Protein AF-A0A836RPR3-F1 (afdb_monomer)

pLDDT: mean 93.06, std 3.71, range [72.88, 97.5]

Radius of gyration: 18.96 Å; Cα contacts (8 Å, |Δi|>4): 224; chains: 1; bounding box: 55×37×60 Å

Secondary structure (DSSP, 8-state):
-HHHHHHHHHT-SSSSPBPSSSTT-B--HHHHHHHHHHHHHHHHTT--HHHHHHHHHHHHHHHHHHHHHHHHHHTT--HHHHHHHHHHHHH---HHHHHHHHHHHHHT----THHHHHHTT-STT-----HHHHHHTT---HHHHHHHHHHHHHHHHHHHHH---HHHHHHHHHHHHHHHHH-TTTHHHHH-

Sequence (192 aa):
MDSAFMNAVLKSTSFPPNDPFFAGKKLDFYYYFGHVISACITLLSFSPPEVGYNIAISALPAYTALMIYNILKHKGRDEKVAIAGITLAIFSGNIFSFIDFFNRIFSGKPIDGSYYWNATRVISNTINEFPYFSFIHADLHAHVAAIPIVVLIVSLLSRVHEEKSKPILIALSLSLFAVFATNSWNYPLTIT

Foldseek 3Di:
DLLQLLVQVLPDPDPQGADPVDPPDGDDLQNRLLSVQLNVQLVVVVHDSVVSLVSSLVVLLVLLLVLQLCLCVVVVHDPVVSVVSSCCQQVDADCQLVVVVVVCVVVVHDPDCVSVCVSLCVDPPGGNDGNNVCSVVSPSHLVSSLSSLLSVLVSLVSVCVVDNDPVSVVSNVVSLVSNCSSPVVCNVVSVD

Solvent-accessible surface area (backbone atoms only — not comparable to full-atom values): 10530 Å² total; per-residue (Å²): 114,54,70,50,53,27,48,30,50,70,70,40,92,57,86,66,26,58,32,86,89,41,89,96,42,59,42,53,62,56,76,41,43,31,35,46,56,34,38,49,46,13,61,75,64,75,42,60,70,86,55,11,53,58,52,26,56,54,44,43,60,50,52,34,37,53,51,48,31,50,50,34,45,74,73,70,46,54,71,67,57,24,50,49,50,32,48,46,68,44,61,42,67,68,66,59,40,63,51,53,52,52,51,23,64,77,66,73,44,81,92,54,70,62,57,65,58,48,43,30,44,79,51,86,99,50,77,52,77,36,55,41,61,36,58,77,68,63,48,76,42,28,70,58,56,25,48,38,42,54,53,48,43,54,48,43,51,58,44,46,74,78,50,84,46,71,69,58,53,52,53,39,55,53,38,53,51,48,30,35,42,12,24,54,83,55,33,66,72,75,75,108

Nearest PDB structures (foldseek):
  3rce-assembly1_A  TM=7.558E-01  e=2.412E+00  Campylobacter lari
  1oxj-assembly1_A  TM=3.192E-01  e=7.506E+00  Drosophila melanogaster

Mean predicted aligned error: 4.26 Å

Structure (mmCIF, N/CA/C/O backbone):
data_AF-A0A836RPR3-F1
#
_entry.id   AF-A0A836RPR3-F1
#
loop_
_atom_site.group_PDB
_atom_site.id
_atom_site.type_symbol
_atom_site.label_atom_id
_atom_site.label_alt_id
_atom_site.label_comp_id
_atom_site.label_asym_id
_atom_site.label_entity_id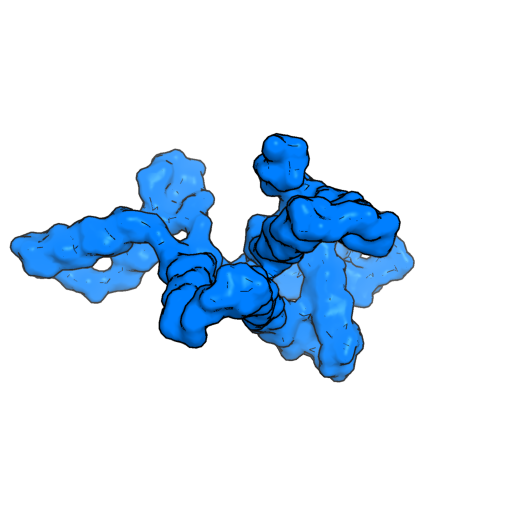
_atom_site.label_seq_id
_atom_site.pdbx_PDB_ins_code
_atom_site.Cartn_x
_atom_site.Cartn_y
_atom_site.Cartn_z
_atom_site.occupancy
_atom_site.B_iso_or_equiv
_atom_site.auth_seq_id
_atom_site.auth_comp_id
_atom_site.auth_asym_id
_atom_site.auth_atom_id
_atom_site.pdbx_PDB_model_num
ATOM 1 N N . MET A 1 1 ? 13.964 -5.970 -8.393 1.00 83.44 1 MET A N 1
ATOM 2 C CA . MET A 1 1 ? 14.903 -5.087 -7.667 1.00 83.44 1 MET A CA 1
ATOM 3 C C . MET A 1 1 ? 14.598 -5.141 -6.176 1.00 83.44 1 MET A C 1
ATOM 5 O O . MET A 1 1 ? 15.484 -5.418 -5.379 1.00 83.44 1 MET A O 1
ATOM 9 N N . ASP A 1 2 ? 13.326 -5.010 -5.824 1.00 90.62 2 ASP A N 1
ATOM 10 C CA . ASP A 1 2 ? 12.792 -4.925 -4.460 1.00 90.62 2 ASP A CA 1
ATOM 11 C C . ASP A 1 2 ? 13.028 -6.168 -3.607 1.00 90.62 2 ASP A C 1
ATOM 13 O O . ASP A 1 2 ? 13.287 -6.066 -2.409 1.00 90.62 2 ASP A O 1
ATOM 17 N N . SER A 1 3 ? 13.035 -7.356 -4.219 1.00 92.38 3 SER A N 1
ATOM 18 C CA . SER A 1 3 ? 13.421 -8.580 -3.513 1.00 92.38 3 SER A CA 1
ATOM 19 C C . SER A 1 3 ? 14.862 -8.518 -2.992 1.00 92.38 3 SER A C 1
ATOM 21 O O . SER A 1 3 ? 15.154 -9.094 -1.945 1.00 92.38 3 SER A O 1
ATOM 23 N N . ALA A 1 4 ? 15.768 -7.795 -3.663 1.00 93.75 4 ALA A N 1
ATOM 24 C CA . ALA A 1 4 ? 17.133 -7.590 -3.184 1.00 93.75 4 ALA A CA 1
ATOM 25 C C . ALA A 1 4 ? 17.165 -6.635 -1.982 1.00 93.75 4 ALA A C 1
ATOM 27 O O . ALA A 1 4 ? 17.853 -6.931 -1.005 1.00 93.75 4 ALA A O 1
ATOM 28 N N . PHE A 1 5 ? 16.383 -5.548 -2.003 1.00 94.56 5 PHE A N 1
ATOM 29 C CA . PHE A 1 5 ? 16.247 -4.650 -0.850 1.00 94.56 5 PHE A CA 1
ATOM 30 C C . PHE A 1 5 ? 15.627 -5.365 0.357 1.00 94.56 5 PHE A C 1
ATOM 32 O O . PHE A 1 5 ? 16.157 -5.278 1.465 1.00 94.56 5 PHE A O 1
ATOM 39 N N . MET A 1 6 ? 14.572 -6.157 0.152 1.00 94.88 6 MET A N 1
ATOM 40 C CA . MET A 1 6 ? 13.971 -6.964 1.217 1.00 94.88 6 MET A CA 1
ATOM 41 C C . MET A 1 6 ? 14.951 -8.003 1.782 1.00 94.88 6 MET A C 1
ATOM 43 O O . MET A 1 6 ? 15.037 -8.175 2.997 1.00 94.88 6 MET A O 1
ATOM 47 N N . ASN A 1 7 ? 15.746 -8.658 0.931 1.00 95.12 7 ASN A N 1
ATOM 48 C CA . ASN A 1 7 ? 16.806 -9.558 1.389 1.00 95.12 7 ASN A CA 1
ATOM 49 C C . ASN A 1 7 ? 17.908 -8.825 2.167 1.00 95.12 7 ASN A C 1
ATOM 51 O O . ASN A 1 7 ? 18.418 -9.366 3.148 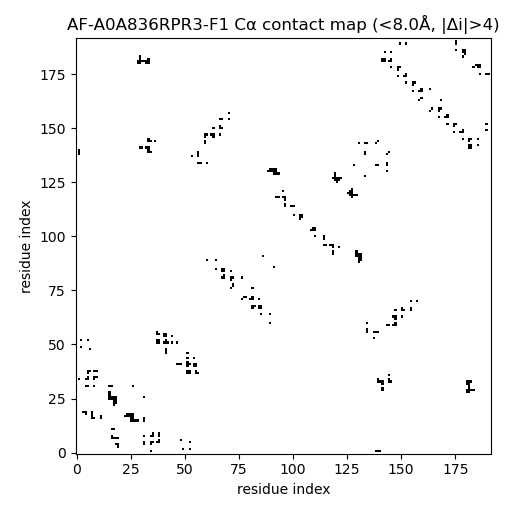1.00 95.12 7 ASN A O 1
ATOM 55 N N . ALA A 1 8 ? 18.276 -7.609 1.755 1.00 95.62 8 ALA A N 1
ATOM 56 C CA . ALA A 1 8 ? 19.234 -6.785 2.485 1.00 95.62 8 ALA A CA 1
ATOM 57 C C . ALA A 1 8 ? 18.716 -6.442 3.890 1.00 95.62 8 ALA A C 1
ATOM 59 O O . ALA A 1 8 ? 19.483 -6.500 4.848 1.00 95.62 8 ALA A O 1
ATOM 60 N N . VAL A 1 9 ? 17.413 -6.169 4.024 1.00 96.31 9 VAL A N 1
ATOM 61 C CA . VAL A 1 9 ? 16.744 -5.971 5.318 1.00 96.31 9 VAL A CA 1
ATOM 62 C C . VAL A 1 9 ? 16.765 -7.249 6.161 1.00 96.31 9 VAL A C 1
ATOM 64 O O . VAL A 1 9 ? 17.219 -7.204 7.301 1.00 96.31 9 VAL A O 1
ATOM 67 N N . LEU A 1 10 ? 16.339 -8.391 5.608 1.00 96.25 10 LEU A N 1
ATOM 68 C CA . LEU A 1 10 ? 16.280 -9.676 6.324 1.00 96.25 10 LEU A CA 1
ATOM 69 C C . LEU A 1 10 ? 17.647 -10.154 6.837 1.00 96.25 10 LEU A C 1
ATOM 71 O O . LEU A 1 10 ? 17.721 -10.821 7.865 1.00 96.25 10 LEU A O 1
ATOM 75 N N . LYS A 1 11 ? 18.727 -9.828 6.120 1.00 94.88 11 LYS A N 1
ATOM 76 C CA . LYS A 1 11 ? 20.101 -10.210 6.481 1.00 94.88 11 LYS A CA 1
ATOM 77 C C . LYS A 1 11 ? 20.802 -9.185 7.373 1.00 94.88 11 LYS A C 1
ATOM 79 O O . LYS A 1 11 ? 21.922 -9.445 7.814 1.00 94.88 11 LYS A O 1
ATOM 84 N N . SER A 1 12 ? 20.202 -8.018 7.606 1.00 94.62 12 SER A N 1
ATOM 85 C CA . SER A 1 12 ? 20.858 -6.952 8.357 1.00 94.62 12 SER A CA 1
ATOM 86 C C . SER A 1 12 ? 20.817 -7.216 9.859 1.00 94.62 12 SER A C 1
ATOM 88 O O . SER A 1 12 ? 19.773 -7.537 10.417 1.00 94.62 12 SER A O 1
ATOM 90 N N . THR A 1 13 ? 21.943 -7.010 10.540 1.00 93.12 13 THR A N 1
ATOM 91 C CA . THR A 1 13 ? 22.033 -7.062 12.011 1.00 93.12 13 THR A CA 1
ATOM 92 C C . THR A 1 13 ? 21.769 -5.707 12.669 1.00 93.12 13 THR A C 1
ATOM 94 O O . THR A 1 13 ? 21.515 -5.633 13.867 1.00 93.12 13 THR A O 1
ATOM 97 N N . SER A 1 14 ? 21.820 -4.624 11.889 1.00 93.12 14 SER A N 1
ATOM 98 C CA . SER A 1 14 ? 21.572 -3.250 12.329 1.00 93.12 14 SER A CA 1
ATOM 99 C C . SER A 1 14 ? 21.016 -2.410 11.181 1.00 93.12 14 SER A C 1
ATOM 101 O O . SER A 1 14 ? 21.332 -2.666 10.019 1.00 93.12 14 SER A O 1
ATOM 103 N N . PHE A 1 15 ? 20.254 -1.365 11.487 1.00 93.19 15 PHE A N 1
ATOM 104 C CA . PHE A 1 15 ? 19.760 -0.415 10.487 1.00 93.19 15 PHE A CA 1
ATOM 105 C C . PHE A 1 15 ? 20.643 0.843 10.424 1.00 93.19 15 PHE A C 1
ATOM 107 O O . PHE A 1 15 ? 21.154 1.262 11.464 1.00 93.19 15 PHE A O 1
ATOM 114 N N . PRO A 1 16 ? 20.826 1.459 9.238 1.00 95.31 16 PRO A N 1
ATOM 115 C CA . PRO A 1 16 ? 20.281 1.057 7.935 1.00 95.31 16 PRO A CA 1
ATOM 116 C C . PRO A 1 16 ? 20.988 -0.172 7.311 1.00 95.31 16 PRO A C 1
ATOM 118 O O . PRO A 1 16 ? 22.182 -0.404 7.564 1.00 95.31 16 PRO A O 1
ATOM 121 N N . PRO A 1 17 ? 20.276 -0.966 6.485 1.00 96.06 17 PRO A N 1
ATOM 122 C CA . PRO A 1 17 ? 20.853 -2.096 5.760 1.00 96.06 17 PRO A CA 1
ATOM 123 C C . PRO A 1 17 ? 21.816 -1.617 4.669 1.00 96.06 17 PRO A C 1
ATOM 125 O O . PRO A 1 17 ? 21.777 -0.466 4.229 1.00 96.06 17 PRO A O 1
ATOM 128 N N . ASN A 1 18 ? 22.700 -2.512 4.233 1.00 95.62 18 ASN A N 1
ATOM 129 C CA . ASN A 1 18 ? 23.581 -2.242 3.097 1.00 95.62 18 ASN A CA 1
ATOM 130 C C . ASN A 1 18 ? 22.769 -2.128 1.805 1.00 95.62 18 ASN A C 1
ATOM 132 O O . ASN A 1 18 ? 21.805 -2.869 1.615 1.00 95.62 18 ASN A O 1
ATOM 136 N N . ASP A 1 19 ? 23.190 -1.233 0.917 1.00 95.06 19 ASP A N 1
ATOM 137 C CA . ASP A 1 19 ? 22.610 -1.134 -0.417 1.00 95.06 19 ASP A CA 1
ATOM 138 C C . ASP A 1 19 ? 23.100 -2.317 -1.281 1.00 95.06 19 ASP A C 1
ATOM 140 O O . ASP A 1 19 ? 24.312 -2.467 -1.475 1.00 95.06 19 ASP A O 1
ATOM 144 N N . PRO A 1 20 ? 22.200 -3.185 -1.790 1.00 94.69 20 PRO A N 1
ATOM 145 C CA . PRO A 1 20 ? 22.584 -4.328 -2.616 1.00 94.69 20 PRO A CA 1
ATOM 146 C C . PRO A 1 20 ? 23.130 -3.932 -3.998 1.00 94.69 20 PRO A C 1
ATOM 148 O O . PRO A 1 20 ? 23.763 -4.760 -4.651 1.00 94.69 20 PRO A O 1
ATOM 151 N N . PHE A 1 21 ? 22.905 -2.693 -4.441 1.00 94.19 21 PHE A N 1
ATOM 152 C CA . PHE A 1 21 ? 23.324 -2.178 -5.744 1.00 94.19 21 PHE A CA 1
ATOM 153 C C . PHE A 1 21 ? 24.440 -1.126 -5.651 1.00 94.19 21 PHE A C 1
ATOM 155 O O . PHE A 1 21 ? 25.014 -0.773 -6.681 1.00 94.19 21 PHE A O 1
ATOM 162 N N . PHE A 1 22 ? 24.804 -0.665 -4.446 1.00 94.50 22 PHE A N 1
ATOM 163 C CA . PHE A 1 22 ? 25.901 0.288 -4.248 1.00 94.50 22 PHE A CA 1
ATOM 164 C C . PHE A 1 22 ? 26.845 -0.130 -3.109 1.00 94.50 22 PHE A C 1
ATOM 166 O O . PHE A 1 22 ? 26.624 0.132 -1.926 1.00 94.50 22 PHE A O 1
ATOM 173 N N . ALA A 1 23 ? 27.961 -0.760 -3.489 1.00 92.81 23 ALA A N 1
ATOM 174 C CA . ALA A 1 23 ? 28.958 -1.279 -2.557 1.00 92.81 23 ALA A CA 1
ATOM 175 C C . ALA A 1 23 ? 29.468 -0.218 -1.561 1.00 92.81 23 ALA A C 1
ATOM 177 O O . ALA A 1 23 ? 29.851 0.893 -1.931 1.00 92.81 23 ALA A O 1
ATOM 178 N N . GLY A 1 24 ? 29.489 -0.585 -0.277 1.00 91.62 24 GLY A N 1
ATOM 179 C CA . GLY A 1 24 ? 29.930 0.285 0.819 1.00 91.62 24 GLY A CA 1
ATOM 180 C C . GLY A 1 24 ? 28.930 1.378 1.216 1.00 91.62 24 GLY A C 1
ATOM 181 O O . GLY A 1 24 ? 29.209 2.135 2.146 1.00 91.62 24 GLY A O 1
ATOM 182 N N . LYS A 1 25 ? 27.774 1.469 0.549 1.00 95.00 25 LYS A N 1
ATOM 183 C CA . LYS A 1 25 ? 26.696 2.399 0.896 1.00 95.00 25 LYS A CA 1
ATOM 184 C C . LYS A 1 25 ? 25.560 1.696 1.636 1.00 95.00 25 LYS A C 1
ATOM 186 O O . LYS A 1 25 ? 25.494 0.469 1.740 1.00 95.00 25 LYS A O 1
ATOM 191 N N . LYS A 1 26 ? 24.695 2.517 2.220 1.00 94.50 26 LYS A N 1
ATOM 192 C CA . LYS A 1 26 ? 23.535 2.120 3.014 1.00 94.50 26 LYS A CA 1
ATOM 193 C C . LYS A 1 26 ? 22.273 2.616 2.323 1.00 94.50 26 LYS A C 1
ATOM 195 O O . LYS A 1 26 ? 22.325 3.654 1.672 1.00 94.50 26 LYS A O 1
ATOM 200 N N . LEU A 1 27 ? 21.165 1.903 2.502 1.00 92.94 27 LEU A N 1
ATOM 201 C CA . LEU A 1 27 ? 19.867 2.392 2.045 1.00 92.94 27 LEU A CA 1
ATOM 202 C C . LEU A 1 27 ? 19.396 3.539 2.932 1.00 92.94 27 LEU A C 1
ATOM 204 O O . LEU A 1 27 ? 19.441 3.439 4.162 1.00 92.94 27 LEU A O 1
ATOM 208 N N . ASP A 1 28 ? 18.884 4.594 2.308 1.00 88.75 28 ASP A N 1
ATOM 209 C CA . ASP A 1 28 ? 18.194 5.645 3.043 1.00 88.75 28 ASP A CA 1
ATOM 210 C C . ASP A 1 28 ? 16.858 5.143 3.589 1.00 88.75 28 ASP A C 1
ATOM 212 O O . ASP A 1 28 ? 16.249 4.206 3.070 1.00 88.75 28 ASP A O 1
ATOM 216 N N . PHE A 1 29 ? 16.385 5.813 4.637 1.00 83.56 29 PHE A N 1
ATOM 217 C CA . PHE A 1 29 ? 15.171 5.463 5.375 1.00 83.56 29 PHE A CA 1
ATOM 218 C C . PHE A 1 29 ? 13.946 5.229 4.478 1.00 83.56 29 PHE A C 1
ATOM 220 O O . PHE A 1 29 ? 13.256 4.221 4.630 1.00 83.56 29 PHE A O 1
ATOM 227 N N . TYR A 1 30 ? 13.756 6.104 3.486 1.00 85.06 30 TYR A N 1
ATOM 228 C CA . TYR A 1 30 ? 12.690 6.018 2.484 1.00 85.06 30 TYR A CA 1
ATOM 229 C C . TYR A 1 30 ? 12.731 4.718 1.660 1.00 85.06 30 TYR A C 1
ATOM 231 O O . TYR A 1 30 ? 11.690 4.175 1.305 1.00 85.06 30 TYR A O 1
ATOM 239 N N . TYR A 1 31 ? 13.927 4.195 1.376 1.00 86.62 31 TYR A N 1
ATOM 240 C CA . TYR A 1 31 ? 14.114 3.044 0.492 1.00 86.62 31 TYR A CA 1
ATOM 241 C C . TYR A 1 31 ? 14.078 1.697 1.205 1.00 86.62 31 TYR A C 1
ATOM 243 O O . TYR A 1 31 ? 14.066 0.681 0.523 1.00 86.62 31 TYR A O 1
ATOM 251 N N . TYR A 1 32 ? 14.077 1.638 2.542 1.00 93.25 32 TYR A N 1
ATOM 252 C CA . TYR A 1 32 ? 14.077 0.345 3.238 1.00 93.25 32 TYR A CA 1
ATOM 253 C C . TYR A 1 32 ? 12.894 0.117 4.174 1.00 93.25 32 TYR A C 1
ATOM 255 O O . TYR A 1 32 ? 12.563 -1.042 4.421 1.00 93.25 32 TYR A O 1
ATOM 263 N N . PHE A 1 33 ? 12.238 1.154 4.706 1.00 94.19 33 PHE A N 1
ATOM 264 C CA . PHE A 1 33 ? 11.229 0.943 5.750 1.00 94.19 33 PHE A CA 1
ATOM 265 C C . PHE A 1 33 ? 9.996 0.172 5.242 1.00 94.19 33 PHE A C 1
ATOM 267 O O . PHE A 1 33 ? 9.520 -0.741 5.916 1.00 94.19 33 PHE A O 1
ATOM 274 N N . GLY A 1 34 ? 9.536 0.430 4.011 1.00 94.31 34 GLY A N 1
ATOM 275 C CA . GLY A 1 34 ? 8.481 -0.381 3.382 1.00 94.31 34 GLY A CA 1
ATOM 276 C C . GLY A 1 34 ? 8.871 -1.859 3.219 1.00 94.31 34 GLY A C 1
ATOM 277 O O . GLY A 1 34 ? 8.051 -2.763 3.409 1.00 94.31 34 GLY A O 1
ATOM 278 N N . HIS A 1 35 ? 10.153 -2.133 2.967 1.00 95.50 35 HIS A N 1
ATOM 279 C CA . HIS A 1 35 ? 10.670 -3.500 2.924 1.00 95.50 35 HIS A CA 1
ATOM 280 C C . HIS A 1 35 ? 10.826 -4.125 4.315 1.00 95.50 35 HIS A C 1
ATOM 282 O O . HIS A 1 35 ? 10.743 -5.344 4.417 1.00 95.50 35 HIS A O 1
ATOM 288 N N . VAL A 1 36 ? 10.976 -3.337 5.388 1.00 95.75 36 VAL A N 1
ATOM 289 C CA . VAL A 1 36 ? 10.912 -3.841 6.775 1.00 95.75 36 VAL A CA 1
ATOM 290 C C . VAL A 1 36 ? 9.534 -4.410 7.073 1.00 95.75 36 VAL A C 1
ATOM 292 O O . VAL A 1 36 ? 9.445 -5.521 7.585 1.00 95.75 36 VAL A O 1
ATOM 295 N N . ILE A 1 37 ? 8.463 -3.719 6.676 1.00 95.06 37 ILE A N 1
ATOM 296 C CA . ILE A 1 37 ? 7.091 -4.230 6.827 1.00 95.06 37 ILE A CA 1
ATOM 297 C C . ILE A 1 37 ? 6.943 -5.577 6.104 1.00 95.06 37 ILE A C 1
ATOM 299 O O . ILE A 1 37 ? 6.433 -6.546 6.666 1.00 95.06 37 ILE A O 1
ATOM 303 N N . SER A 1 38 ? 7.461 -5.667 4.880 1.00 95.19 38 SER A N 1
ATOM 304 C CA . SER A 1 38 ? 7.398 -6.888 4.065 1.00 95.19 38 SER A CA 1
ATOM 305 C C . SER A 1 38 ? 8.268 -8.027 4.613 1.00 95.19 38 SER A C 1
ATOM 307 O O . SER A 1 38 ? 7.861 -9.192 4.604 1.00 95.19 38 SER A O 1
ATOM 309 N N . ALA A 1 39 ? 9.435 -7.695 5.167 1.00 95.88 39 ALA A N 1
ATOM 310 C CA . ALA A 1 39 ? 10.296 -8.626 5.884 1.00 95.88 39 ALA A CA 1
ATOM 311 C C . ALA A 1 39 ? 9.606 -9.165 7.147 1.00 95.88 39 ALA A C 1
ATOM 313 O O . ALA A 1 39 ? 9.638 -10.369 7.384 1.00 95.88 39 ALA A O 1
ATOM 314 N N . CYS A 1 40 ? 8.911 -8.318 7.915 1.00 96.00 40 CYS A N 1
ATOM 315 C CA . CYS A 1 40 ? 8.113 -8.760 9.059 1.00 96.00 40 CYS A CA 1
ATOM 316 C C . CYS A 1 40 ? 7.003 -9.731 8.635 1.00 96.00 40 CYS A C 1
ATOM 318 O O . CYS A 1 40 ? 6.862 -10.780 9.258 1.00 96.00 40 CYS A O 1
ATOM 320 N N . ILE A 1 41 ? 6.261 -9.433 7.560 1.00 96.12 41 ILE A N 1
ATOM 321 C CA . ILE A 1 41 ? 5.233 -10.347 7.025 1.00 96.12 41 ILE A CA 1
ATOM 322 C C . ILE A 1 41 ? 5.851 -11.701 6.650 1.00 96.12 41 ILE A C 1
ATOM 324 O O . ILE A 1 41 ? 5.286 -12.745 6.961 1.00 96.12 41 ILE A O 1
ATOM 328 N N . THR A 1 42 ? 7.035 -11.684 6.041 1.00 96.19 42 THR A N 1
ATOM 329 C CA . THR A 1 42 ? 7.772 -12.897 5.654 1.00 96.19 42 THR A CA 1
ATOM 330 C C . THR A 1 42 ? 8.230 -13.727 6.848 1.00 96.19 42 THR A C 1
ATOM 332 O O . THR A 1 42 ? 8.096 -14.948 6.847 1.00 96.19 42 THR A O 1
ATOM 335 N N . LEU A 1 43 ? 8.755 -13.080 7.889 1.00 96.12 43 LEU A N 1
ATOM 336 C CA . LEU A 1 43 ? 9.172 -13.775 9.107 1.00 96.12 43 LEU A CA 1
ATOM 337 C C . LEU A 1 43 ? 7.967 -14.376 9.841 1.00 96.12 43 LEU A C 1
ATOM 339 O O . LEU A 1 43 ? 8.035 -15.515 10.298 1.00 96.12 43 LEU A O 1
ATOM 343 N N . LEU A 1 44 ? 6.851 -13.642 9.907 1.00 96.50 44 LEU A N 1
ATOM 344 C CA . LEU A 1 44 ? 5.607 -14.109 10.526 1.00 96.50 44 LEU A CA 1
ATOM 345 C C . LEU A 1 44 ? 4.927 -15.234 9.735 1.00 96.50 44 LEU A C 1
ATOM 347 O O . LEU A 1 44 ? 4.194 -16.026 10.322 1.00 96.50 44 LEU A O 1
ATOM 351 N N . SER A 1 45 ? 5.165 -15.326 8.424 1.00 95.81 45 SER A N 1
ATOM 352 C CA . SER A 1 45 ? 4.661 -16.424 7.595 1.00 95.81 45 SER A CA 1
ATOM 353 C C . SER A 1 45 ? 5.543 -17.674 7.634 1.00 95.81 45 SER A C 1
ATOM 355 O O . SER A 1 45 ? 5.218 -18.654 6.962 1.00 95.81 45 SER A O 1
ATOM 357 N N . PHE A 1 46 ? 6.659 -17.650 8.378 1.00 95.56 46 PHE A N 1
ATOM 358 C CA . PHE A 1 46 ? 7.641 -18.741 8.462 1.00 95.56 46 PHE A CA 1
ATOM 359 C C . PHE A 1 46 ? 8.108 -19.247 7.088 1.00 95.56 46 PHE A C 1
ATOM 361 O O . PHE A 1 46 ? 8.442 -20.420 6.918 1.00 95.56 46 PHE A O 1
ATOM 368 N N . SER A 1 47 ? 8.102 -18.363 6.090 1.00 95.19 47 SER A N 1
ATOM 369 C CA . SER A 1 47 ? 8.417 -18.703 4.705 1.00 95.19 47 SER A CA 1
ATOM 370 C C . SER A 1 47 ? 9.840 -18.275 4.348 1.00 95.19 47 SER A C 1
ATOM 372 O O . SER A 1 47 ? 10.325 -17.262 4.861 1.00 95.19 47 SER A O 1
ATOM 374 N N . PRO A 1 48 ? 10.522 -18.999 3.445 1.00 94.75 48 PRO A N 1
ATOM 375 C CA . PRO A 1 48 ? 11.812 -18.553 2.936 1.00 94.75 48 PRO A CA 1
ATOM 376 C C . PRO A 1 48 ? 11.643 -17.249 2.127 1.00 94.75 48 PRO A C 1
ATOM 378 O O . PRO A 1 48 ? 10.555 -17.015 1.588 1.00 94.75 48 PRO A O 1
ATOM 381 N N . PRO A 1 49 ? 12.673 -16.384 2.022 1.00 91.00 49 PRO A N 1
ATOM 382 C CA . PRO A 1 49 ? 12.543 -15.043 1.438 1.00 91.00 49 PRO A CA 1
ATOM 383 C C . PRO A 1 49 ? 11.951 -15.006 0.022 1.00 91.00 49 PRO A C 1
ATOM 385 O O . PRO A 1 49 ? 11.219 -14.073 -0.311 1.00 91.00 49 PRO A O 1
ATOM 388 N N . GLU A 1 50 ? 12.224 -16.022 -0.799 1.00 86.62 50 GLU A N 1
ATOM 389 C CA . GLU A 1 50 ? 11.757 -16.119 -2.189 1.00 86.62 50 GLU A CA 1
ATOM 390 C C . GLU A 1 50 ? 10.234 -16.297 -2.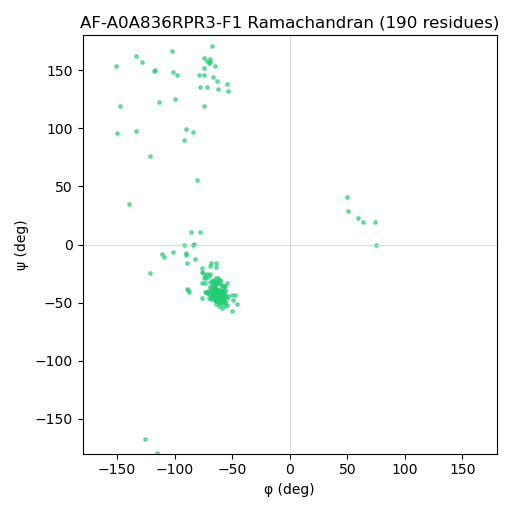272 1.00 86.62 50 GLU A C 1
ATOM 392 O O . GLU A 1 50 ? 9.592 -15.805 -3.199 1.00 86.62 50 GLU A O 1
ATOM 397 N N . VAL A 1 51 ? 9.645 -16.971 -1.281 1.00 95.12 51 VAL A N 1
ATOM 398 C CA . VAL A 1 51 ? 8.190 -17.133 -1.141 1.00 95.12 51 VAL A CA 1
ATOM 399 C C . VAL A 1 51 ? 7.606 -15.980 -0.325 1.00 95.12 51 VAL A C 1
ATOM 401 O O . VAL A 1 51 ? 6.544 -15.453 -0.654 1.00 95.12 51 VAL A O 1
ATOM 404 N N . GLY A 1 52 ? 8.327 -15.548 0.708 1.00 95.31 52 GLY A N 1
ATOM 405 C CA . GLY A 1 52 ? 7.947 -14.460 1.597 1.00 95.31 52 GLY A CA 1
ATOM 406 C C . GLY A 1 52 ? 7.668 -13.152 0.871 1.00 95.31 52 GLY A C 1
ATOM 407 O O . GLY A 1 52 ? 6.674 -12.500 1.175 1.00 95.31 52 GLY A O 1
ATOM 408 N N . TYR A 1 53 ? 8.464 -12.813 -0.149 1.00 94.06 53 TYR A N 1
ATOM 409 C CA . TYR A 1 53 ? 8.216 -11.629 -0.976 1.00 94.06 53 TYR A CA 1
ATOM 410 C C . TYR A 1 53 ? 6.821 -11.663 -1.622 1.00 94.06 53 TYR A C 1
ATOM 412 O O . TYR A 1 53 ? 6.074 -10.690 -1.541 1.00 94.06 53 TYR A O 1
ATOM 420 N N . ASN A 1 54 ? 6.434 -12.811 -2.190 1.00 94.31 54 ASN A N 1
ATOM 421 C CA . ASN A 1 54 ? 5.123 -12.995 -2.820 1.00 94.31 54 ASN A CA 1
ATOM 422 C C . ASN A 1 54 ? 3.977 -12.950 -1.798 1.00 94.31 54 ASN A C 1
ATOM 424 O O . ASN A 1 54 ? 2.899 -12.425 -2.085 1.00 94.31 54 ASN A O 1
ATOM 428 N N . ILE A 1 55 ? 4.208 -13.467 -0.590 1.00 96.00 55 ILE A N 1
ATOM 429 C CA . ILE A 1 55 ? 3.242 -13.361 0.510 1.00 96.00 55 ILE A CA 1
ATOM 430 C C . ILE A 1 55 ? 3.090 -11.898 0.931 1.00 96.00 55 ILE A C 1
ATOM 432 O O . ILE A 1 55 ? 1.968 -11.412 1.055 1.00 96.00 55 ILE A O 1
ATOM 436 N N . ALA A 1 56 ? 4.200 -11.181 1.108 1.00 95.44 56 ALA A N 1
ATOM 437 C CA . ALA A 1 56 ? 4.200 -9.788 1.527 1.00 95.44 56 ALA A CA 1
ATOM 438 C C . ALA A 1 56 ? 3.476 -8.890 0.520 1.00 95.44 56 ALA A C 1
ATOM 440 O O . ALA A 1 56 ? 2.578 -8.146 0.913 1.00 95.44 56 ALA A O 1
ATOM 441 N N . ILE A 1 57 ? 3.794 -9.008 -0.772 1.00 94.12 57 ILE A N 1
ATOM 442 C CA . ILE A 1 57 ? 3.149 -8.199 -1.812 1.00 94.12 57 ILE A CA 1
ATOM 443 C C . ILE A 1 57 ? 1.658 -8.524 -1.959 1.00 94.12 57 ILE A C 1
ATOM 445 O O . ILE A 1 57 ? 0.864 -7.611 -2.160 1.00 94.12 57 ILE A O 1
ATOM 449 N N . SER A 1 58 ? 1.252 -9.786 -1.775 1.00 94.81 58 SER A N 1
ATOM 450 C CA . SER A 1 58 ? -0.164 -10.190 -1.805 1.00 94.81 58 SER A CA 1
ATOM 451 C C . SER A 1 58 ? -0.930 -9.738 -0.558 1.00 94.81 58 SER A C 1
ATOM 453 O O . SER A 1 58 ? -2.134 -9.482 -0.617 1.00 94.81 58 SER A O 1
ATOM 455 N N . ALA A 1 59 ? -0.243 -9.606 0.577 1.00 95.94 59 ALA A N 1
ATOM 456 C CA . ALA A 1 59 ? -0.846 -9.152 1.821 1.00 95.94 59 ALA A CA 1
ATOM 457 C C . ALA A 1 59 ? -1.253 -7.671 1.765 1.00 95.94 59 ALA A C 1
ATOM 459 O O . ALA A 1 59 ? -2.266 -7.301 2.355 1.00 95.94 59 ALA A O 1
ATOM 460 N N . LEU A 1 60 ? -0.526 -6.822 1.027 1.00 95.75 60 LEU A N 1
ATOM 461 C CA . LEU A 1 60 ? -0.840 -5.390 0.920 1.00 95.75 60 LEU A CA 1
ATOM 462 C C . LEU A 1 60 ? -2.255 -5.107 0.365 1.00 95.75 60 LEU A C 1
ATOM 464 O O . LEU A 1 60 ? -3.025 -4.427 1.057 1.00 95.75 60 LEU A O 1
ATOM 468 N N . PRO A 1 61 ? -2.665 -5.620 -0.816 1.00 95.38 61 PRO A N 1
ATOM 469 C CA . PRO A 1 61 ? -4.030 -5.439 -1.304 1.00 95.38 61 PRO A CA 1
ATOM 470 C C . PRO A 1 61 ? -5.059 -6.162 -0.428 1.00 95.38 61 PRO A C 1
ATOM 472 O O . PRO A 1 61 ? -6.161 -5.646 -0.251 1.00 95.38 61 PRO A O 1
ATOM 475 N N . ALA A 1 62 ? -4.714 -7.304 0.179 1.00 96.00 62 ALA A N 1
ATOM 476 C CA . ALA A 1 62 ? -5.621 -8.030 1.070 1.00 96.00 62 ALA A CA 1
ATOM 477 C C . ALA A 1 62 ? -5.960 -7.225 2.338 1.00 96.00 62 ALA A C 1
ATOM 479 O O . ALA A 1 62 ? -7.133 -7.063 2.681 1.00 96.00 62 ALA A O 1
ATOM 480 N N . TYR A 1 63 ? -4.952 -6.659 3.008 1.00 96.00 63 TYR A N 1
ATOM 481 C CA . TYR A 1 63 ? -5.151 -5.792 4.170 1.00 96.00 63 TYR A CA 1
ATOM 482 C C . TYR A 1 63 ? -5.896 -4.511 3.799 1.00 96.00 63 TYR A C 1
ATOM 484 O O . TYR A 1 63 ? -6.799 -4.095 4.524 1.00 96.00 63 TYR A O 1
ATOM 492 N N . THR A 1 64 ? -5.572 -3.925 2.645 1.00 96.56 64 THR A N 1
ATOM 493 C CA . THR A 1 64 ? -6.278 -2.755 2.108 1.00 96.56 64 THR A CA 1
ATOM 494 C C . THR A 1 64 ? -7.768 -3.057 1.912 1.00 96.56 64 THR A C 1
ATOM 496 O O . THR A 1 64 ? -8.613 -2.327 2.431 1.00 96.56 64 THR A O 1
ATOM 499 N N . ALA A 1 65 ? -8.103 -4.166 1.239 1.00 96.88 65 ALA A N 1
ATOM 500 C CA . ALA A 1 65 ? -9.483 -4.604 1.029 1.00 96.88 65 ALA A CA 1
ATOM 501 C C . ALA A 1 65 ? -10.227 -4.804 2.353 1.00 96.88 65 ALA A C 1
ATOM 503 O O . ALA A 1 65 ? -11.334 -4.295 2.530 1.00 96.88 65 ALA A O 1
ATOM 504 N N . LEU A 1 66 ? -9.601 -5.512 3.298 1.00 97.00 66 LEU A N 1
ATOM 505 C CA . LEU A 1 66 ? -10.197 -5.813 4.595 1.00 97.00 66 LEU A CA 1
ATOM 506 C C . LEU A 1 66 ? -10.504 -4.537 5.387 1.00 97.00 66 LEU A C 1
ATOM 508 O O . LEU A 1 66 ? -11.576 -4.423 5.983 1.00 97.00 66 LEU A O 1
ATOM 512 N N . MET A 1 67 ? -9.594 -3.563 5.395 1.00 96.81 67 MET A N 1
ATOM 513 C CA . MET A 1 67 ? -9.812 -2.301 6.102 1.00 96.81 67 MET A CA 1
ATOM 514 C C . MET A 1 67 ? -10.923 -1.469 5.454 1.00 96.81 67 MET A C 1
ATOM 516 O O . MET A 1 67 ? -11.811 -1.003 6.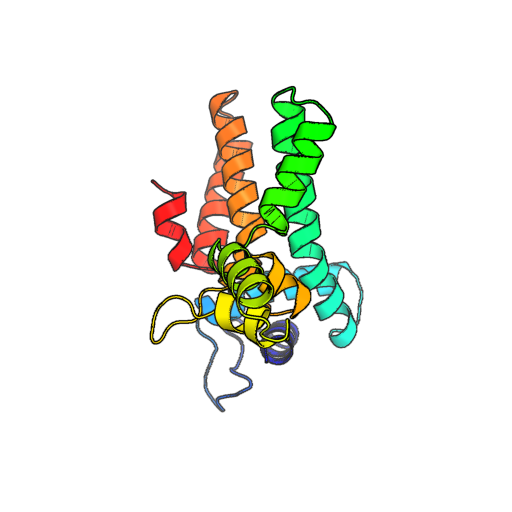163 1.00 96.81 67 MET A O 1
ATOM 520 N N . ILE A 1 68 ? -10.941 -1.346 4.122 1.00 96.81 68 ILE A N 1
ATOM 521 C CA . ILE A 1 68 ? -12.008 -0.629 3.399 1.00 96.81 68 ILE A CA 1
ATOM 522 C C . ILE A 1 68 ? -13.370 -1.272 3.658 1.00 96.81 68 ILE A C 1
ATOM 524 O O . ILE A 1 68 ? -14.333 -0.570 3.973 1.00 96.81 68 ILE A O 1
ATOM 528 N N . TYR A 1 69 ? -13.440 -2.602 3.575 1.00 97.19 69 TYR A N 1
ATOM 529 C CA . TYR A 1 69 ? -14.650 -3.351 3.886 1.00 97.19 69 TYR A CA 1
ATOM 530 C C . TYR A 1 69 ? -15.153 -3.013 5.291 1.00 97.19 69 TYR A C 1
ATOM 532 O O . TYR A 1 69 ? -16.296 -2.586 5.452 1.00 97.19 69 TYR A O 1
ATOM 540 N N . ASN A 1 70 ? -14.286 -3.112 6.302 1.00 95.69 70 ASN A N 1
ATOM 541 C CA . ASN A 1 70 ? -14.661 -2.825 7.685 1.00 95.69 70 ASN A CA 1
ATOM 542 C C . ASN A 1 70 ? -15.111 -1.374 7.889 1.00 95.69 70 ASN A C 1
ATOM 544 O O . ASN A 1 70 ? -16.124 -1.161 8.551 1.00 95.69 70 ASN A O 1
ATOM 548 N N . ILE A 1 71 ? -14.435 -0.387 7.287 1.00 95.69 71 ILE A N 1
ATOM 549 C CA . ILE A 1 71 ? -14.861 1.023 7.343 1.00 95.69 71 ILE A CA 1
ATOM 550 C C . ILE A 1 71 ? -16.296 1.165 6.814 1.00 95.69 71 ILE A C 1
ATOM 552 O O . ILE A 1 71 ? -17.148 1.768 7.470 1.00 95.69 71 ILE A O 1
ATOM 556 N N . LEU A 1 72 ? -16.583 0.595 5.640 1.00 96.38 72 LEU A N 1
ATOM 557 C CA . LEU A 1 72 ? -17.890 0.722 4.991 1.00 96.38 72 LEU A CA 1
ATOM 558 C C . LEU A 1 72 ? -18.987 -0.020 5.764 1.00 96.38 72 LEU A C 1
ATOM 560 O O . LEU A 1 72 ? -20.051 0.556 6.008 1.00 96.38 72 LEU A O 1
ATOM 564 N N . LYS A 1 73 ? -18.728 -1.255 6.209 1.00 96.19 73 LYS A N 1
ATOM 565 C CA . LYS A 1 73 ? -19.682 -2.030 7.019 1.00 96.19 73 LYS A CA 1
ATOM 566 C C . LYS A 1 73 ? -19.978 -1.358 8.351 1.00 96.19 73 LYS A C 1
ATOM 568 O O . LYS A 1 73 ? -21.137 -1.277 8.747 1.00 96.19 73 LYS A O 1
ATOM 573 N N . HIS A 1 74 ? -18.954 -0.828 9.010 1.00 93.75 74 HIS A N 1
ATOM 574 C CA . HIS A 1 74 ? -19.103 -0.118 10.273 1.00 93.75 74 HIS A CA 1
ATOM 575 C C . HIS A 1 74 ? -19.935 1.168 10.129 1.00 93.75 74 HIS A C 1
ATOM 577 O O . HIS A 1 74 ? -20.708 1.510 11.017 1.00 93.75 74 HIS A O 1
ATOM 583 N N . LYS A 1 75 ? -19.872 1.841 8.971 1.00 93.00 75 LYS A N 1
ATOM 584 C CA . LYS A 1 75 ? -20.767 2.962 8.622 1.00 93.00 75 LYS A CA 1
ATOM 585 C C . LYS A 1 75 ? -22.171 2.527 8.164 1.00 93.00 75 LYS A C 1
ATOM 587 O O . LYS A 1 75 ? -22.918 3.352 7.641 1.00 93.00 75 LYS A O 1
ATOM 592 N N . GLY A 1 76 ? -22.532 1.253 8.322 1.00 95.00 76 GLY A N 1
ATOM 593 C CA . GLY A 1 76 ? -23.851 0.724 7.975 1.00 95.00 76 GLY A CA 1
ATOM 594 C C . GLY A 1 76 ? -24.096 0.565 6.473 1.00 95.00 76 GLY A C 1
ATOM 595 O O . GLY A 1 76 ? -25.249 0.507 6.049 1.00 95.00 76 GLY A O 1
ATOM 596 N N . ARG A 1 77 ? -23.043 0.526 5.642 1.00 97.19 77 ARG A N 1
ATOM 597 C CA . ARG A 1 77 ? -23.197 0.279 4.202 1.00 97.19 77 ARG A CA 1
ATOM 598 C C . ARG A 1 77 ? -23.510 -1.191 3.931 1.00 97.19 77 ARG A C 1
ATOM 600 O O . ARG A 1 77 ? -23.037 -2.094 4.628 1.00 97.19 77 ARG A O 1
ATOM 607 N N . ASP A 1 78 ? -24.322 -1.420 2.902 1.00 96.94 78 ASP A N 1
ATOM 608 C CA . ASP A 1 78 ? -24.661 -2.768 2.468 1.00 96.94 78 ASP A CA 1
ATOM 609 C C . ASP A 1 78 ? -23.442 -3.502 1.876 1.00 96.94 78 ASP A C 1
ATOM 611 O O . ASP A 1 78 ? -22.365 -2.938 1.670 1.00 96.94 78 ASP A O 1
ATOM 615 N N . GLU A 1 79 ? -23.609 -4.801 1.637 1.00 96.88 79 GLU A N 1
ATOM 616 C CA . GLU A 1 79 ? -22.540 -5.658 1.119 1.00 96.88 79 GLU A CA 1
ATOM 617 C C . GLU A 1 79 ? -22.061 -5.244 -0.275 1.00 96.88 79 GLU A C 1
ATOM 619 O O . GLU A 1 79 ? -20.868 -5.265 -0.570 1.00 96.88 79 GLU A O 1
ATOM 624 N N . LYS A 1 80 ? -22.991 -4.818 -1.133 1.00 97.19 80 LYS A N 1
ATOM 625 C CA . LYS A 1 80 ? -22.695 -4.465 -2.523 1.00 97.19 80 LYS A CA 1
ATOM 626 C C . LYS A 1 80 ? -21.853 -3.197 -2.591 1.00 97.19 80 LYS A C 1
ATOM 628 O O . LYS A 1 80 ? -20.899 -3.145 -3.360 1.00 97.19 80 LYS A O 1
ATOM 633 N N . VAL A 1 81 ? -22.173 -2.206 -1.763 1.00 97.06 81 VAL A N 1
ATOM 634 C CA . VAL A 1 81 ? -21.419 -0.959 -1.629 1.00 97.06 81 VAL A CA 1
ATOM 635 C C . VAL A 1 81 ? -20.038 -1.231 -1.042 1.00 97.06 81 VAL A C 1
ATOM 637 O O . VAL A 1 81 ? -19.064 -0.650 -1.517 1.00 97.06 81 VAL A O 1
ATOM 640 N N . ALA A 1 82 ? -19.925 -2.126 -0.056 1.00 96.75 82 ALA A N 1
ATOM 641 C CA . ALA A 1 82 ? -18.630 -2.499 0.509 1.00 96.75 82 ALA A CA 1
ATOM 642 C C . ALA A 1 82 ? -17.715 -3.149 -0.544 1.00 96.75 82 ALA A C 1
ATOM 644 O O . ALA A 1 82 ? -16.581 -2.705 -0.731 1.00 96.75 82 ALA A O 1
ATOM 645 N N . ILE A 1 83 ? -18.232 -4.133 -1.289 1.00 96.25 83 ILE A N 1
ATOM 646 C CA . ILE A 1 83 ? -17.501 -4.797 -2.377 1.00 96.25 83 ILE A CA 1
ATOM 647 C C . ILE A 1 83 ? -17.144 -3.797 -3.480 1.00 96.25 83 ILE A C 1
ATOM 649 O O . ILE A 1 83 ? -15.990 -3.740 -3.893 1.00 96.25 83 ILE A O 1
ATOM 653 N N . ALA A 1 84 ? -18.090 -2.957 -3.911 1.00 96.25 84 ALA A N 1
ATOM 654 C CA . ALA A 1 84 ? -17.828 -1.931 -4.917 1.00 96.25 84 ALA A CA 1
ATOM 655 C C . ALA A 1 84 ? -16.737 -0.948 -4.464 1.00 96.25 84 ALA A C 1
ATOM 657 O O . ALA A 1 84 ? -15.875 -0.589 -5.262 1.00 96.25 84 ALA A O 1
ATOM 658 N N . GLY A 1 85 ? -16.727 -0.552 -3.187 1.00 95.31 85 GLY A N 1
ATOM 659 C CA . GLY A 1 85 ? -15.689 0.306 -2.615 1.00 95.31 85 GLY A CA 1
ATOM 660 C C . GLY A 1 85 ? -14.299 -0.332 -2.653 1.00 95.31 85 GLY A C 1
ATOM 661 O O . GLY A 1 85 ? -13.340 0.329 -3.050 1.00 95.31 85 GLY A O 1
ATOM 662 N N . ILE A 1 86 ? -14.191 -1.622 -2.314 1.00 95.88 86 ILE A N 1
ATOM 663 C CA . ILE A 1 86 ? -12.937 -2.385 -2.438 1.00 95.88 86 ILE A CA 1
ATOM 664 C C . ILE A 1 86 ? -12.494 -2.445 -3.900 1.00 95.88 86 ILE A C 1
ATOM 666 O O . ILE A 1 86 ? -11.337 -2.157 -4.207 1.00 95.88 86 ILE A O 1
ATOM 670 N N . THR A 1 87 ? -13.411 -2.809 -4.802 1.00 93.94 87 THR A N 1
ATOM 671 C CA . THR A 1 87 ? -13.112 -2.929 -6.229 1.00 93.94 87 THR A CA 1
ATOM 672 C C . THR A 1 87 ? -12.622 -1.602 -6.783 1.00 93.94 87 THR A C 1
ATOM 674 O O . THR A 1 87 ? -11.593 -1.570 -7.445 1.00 93.94 87 THR A O 1
ATOM 677 N N . LEU A 1 88 ? -13.298 -0.498 -6.470 1.00 92.25 88 LEU A N 1
ATOM 678 C CA . LEU A 1 88 ? -12.862 0.821 -6.907 1.00 92.25 88 LEU A CA 1
ATOM 679 C C . LEU A 1 88 ? -11.489 1.165 -6.329 1.00 92.25 88 LEU A C 1
ATOM 681 O O . LEU A 1 88 ? -10.614 1.526 -7.094 1.00 92.25 88 LEU A O 1
ATOM 685 N N . ALA A 1 89 ? -11.243 0.987 -5.033 1.00 91.44 89 ALA A N 1
ATOM 686 C CA . ALA A 1 89 ? -9.960 1.370 -4.442 1.00 91.44 89 ALA A CA 1
ATOM 687 C C . ALA A 1 89 ? -8.757 0.555 -4.957 1.00 91.44 89 ALA A C 1
ATOM 689 O O . ALA A 1 89 ? -7.664 1.099 -5.099 1.00 91.44 89 ALA A O 1
ATOM 690 N N . ILE A 1 90 ? -8.943 -0.741 -5.229 1.00 92.12 90 ILE A N 1
ATOM 691 C CA . ILE A 1 90 ? -7.855 -1.632 -5.668 1.00 92.12 90 ILE A CA 1
ATOM 692 C C . ILE A 1 90 ? -7.694 -1.618 -7.188 1.00 92.12 90 ILE A C 1
ATOM 694 O O . ILE A 1 90 ? -6.568 -1.648 -7.679 1.00 92.12 90 ILE A O 1
ATOM 698 N N . PHE A 1 91 ? -8.801 -1.574 -7.932 1.00 88.38 91 PHE A N 1
ATOM 699 C CA . PHE A 1 91 ? -8.802 -1.709 -9.389 1.00 88.38 91 PHE A CA 1
ATOM 700 C C . PHE A 1 91 ? -8.941 -0.378 -10.133 1.00 88.38 91 PHE A C 1
ATOM 702 O O . PHE A 1 91 ? -8.821 -0.367 -11.358 1.00 88.38 91 PHE A O 1
ATOM 709 N N . SER A 1 92 ? -9.175 0.751 -9.448 1.00 82.62 92 SER A N 1
ATOM 710 C CA . SER A 1 92 ? -9.200 2.048 -10.130 1.00 82.62 92 SER A CA 1
ATOM 711 C C . SER A 1 92 ? -7.841 2.363 -10.745 1.00 82.62 92 SER A C 1
ATOM 713 O O . SER A 1 92 ? -6.805 2.256 -10.088 1.00 82.62 92 SER A O 1
ATOM 715 N N . GLY A 1 93 ? -7.879 2.815 -11.994 1.00 82.12 93 GLY A N 1
ATOM 716 C CA . GLY A 1 93 ? -6.764 3.445 -12.685 1.00 82.12 93 GLY A CA 1
ATOM 717 C C . GLY A 1 93 ? -7.171 4.808 -13.231 1.00 82.12 93 GLY A C 1
ATOM 718 O O . GLY A 1 93 ? -8.229 5.348 -12.901 1.00 82.12 93 GLY A O 1
ATOM 719 N N . ASN A 1 94 ? -6.335 5.376 -14.093 1.00 85.56 94 ASN A N 1
ATOM 720 C CA . ASN A 1 94 ? -6.670 6.626 -14.769 1.00 85.56 94 ASN A CA 1
ATOM 721 C C . ASN A 1 94 ? -7.759 6.452 -15.843 1.00 85.56 94 ASN A C 1
ATOM 723 O O . ASN A 1 94 ? -7.939 5.389 -16.439 1.00 85.56 94 ASN A O 1
ATOM 727 N N . ILE A 1 95 ? -8.427 7.563 -16.158 1.00 89.12 95 ILE A N 1
ATOM 728 C CA . ILE A 1 95 ? -9.418 7.641 -17.239 1.00 89.12 95 ILE A CA 1
ATOM 729 C C . ILE A 1 95 ? -8.795 7.524 -18.639 1.00 89.12 95 ILE A C 1
ATOM 731 O O . ILE A 1 95 ? -9.502 7.224 -19.597 1.00 89.12 95 ILE A O 1
ATOM 735 N N . PHE A 1 96 ? -7.480 7.742 -18.773 1.00 91.00 96 PHE A N 1
ATOM 736 C CA . PHE A 1 96 ? -6.781 7.660 -20.058 1.00 91.00 96 PHE A CA 1
ATOM 737 C C . PHE A 1 96 ? -6.973 6.286 -20.696 1.00 91.00 96 PHE A C 1
ATOM 739 O O . PHE A 1 96 ? -7.317 6.210 -21.871 1.00 91.00 96 PHE A O 1
ATOM 746 N N . SER A 1 97 ? -6.853 5.222 -19.899 1.00 88.44 97 SER A N 1
ATO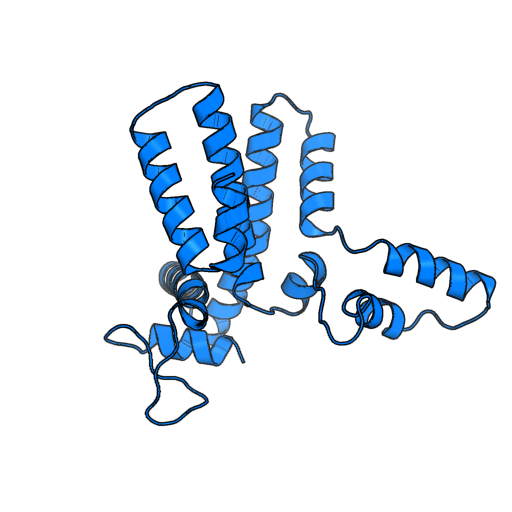M 747 C CA . SER A 1 97 ? -7.161 3.863 -20.342 1.00 88.44 97 SER A CA 1
ATOM 748 C C . SER A 1 97 ? -8.595 3.796 -20.876 1.00 88.44 97 SER A C 1
ATOM 750 O O . SER A 1 97 ? -8.840 3.363 -21.987 1.00 88.44 97 SER A O 1
ATOM 752 N N . PHE A 1 98 ? -9.601 4.289 -20.166 1.00 89.12 98 PHE A N 1
ATOM 753 C CA . PHE A 1 98 ? -10.965 4.240 -20.703 1.00 89.12 98 PHE A CA 1
ATOM 754 C C . PHE A 1 98 ? -11.095 4.952 -22.069 1.00 89.12 98 PHE A C 1
ATOM 756 O O . PHE A 1 98 ? -11.662 4.399 -23.008 1.00 89.12 98 PHE A O 1
ATOM 763 N N . ILE A 1 99 ? -10.494 6.133 -22.214 1.00 91.75 99 ILE A N 1
ATOM 764 C CA . ILE A 1 99 ? -10.559 6.940 -23.442 1.00 91.75 99 ILE A CA 1
ATOM 765 C C . ILE A 1 99 ? -9.794 6.287 -24.608 1.00 91.75 99 ILE A C 1
ATOM 767 O O . ILE A 1 99 ? -10.328 6.190 -25.715 1.00 91.75 99 ILE A O 1
ATOM 771 N N . ASP A 1 100 ? -8.564 5.813 -24.382 1.00 91.69 100 ASP A N 1
ATOM 772 C CA . ASP A 1 100 ? -7.729 5.199 -25.426 1.00 91.69 100 ASP A CA 1
ATOM 773 C C . ASP A 1 100 ? -8.361 3.909 -25.973 1.00 91.69 100 ASP A C 1
ATOM 775 O O . ASP A 1 100 ? -8.255 3.616 -27.163 1.00 91.69 100 ASP A O 1
ATOM 779 N N . PHE A 1 101 ? -9.102 3.176 -25.135 1.00 91.25 101 PHE A N 1
ATOM 780 C CA . PHE A 1 101 ? -9.804 1.951 -25.527 1.00 91.25 101 PHE A CA 1
ATOM 781 C C . PHE A 1 101 ? -10.848 2.245 -26.605 1.00 91.25 101 PHE A C 1
ATOM 783 O O . PHE A 1 101 ? -10.822 1.652 -27.685 1.00 91.25 101 PHE A O 1
ATOM 790 N N . PHE A 1 102 ? -11.731 3.211 -26.341 1.00 92.81 102 PHE A N 1
ATOM 791 C CA . PHE A 1 102 ? -12.758 3.612 -27.298 1.00 92.81 102 PHE A CA 1
ATOM 792 C C . PHE A 1 102 ? -12.152 4.256 -28.543 1.00 92.81 102 PHE A C 1
ATOM 794 O O . PHE A 1 102 ? -12.569 3.933 -29.653 1.00 92.81 102 PHE A O 1
ATOM 801 N N . ASN A 1 103 ? -11.122 5.093 -28.391 1.00 93.56 103 ASN A N 1
ATOM 802 C CA . ASN A 1 103 ? -10.426 5.675 -29.538 1.00 93.56 103 ASN A CA 1
ATOM 803 C C . ASN A 1 103 ? -9.860 4.599 -30.471 1.00 93.56 103 ASN A C 1
ATOM 805 O O . ASN A 1 103 ? -9.969 4.733 -31.690 1.00 93.56 103 ASN A O 1
ATOM 809 N N . ARG A 1 104 ? -9.292 3.517 -29.926 1.00 93.81 104 ARG A N 1
ATOM 810 C CA . ARG A 1 104 ? -8.788 2.392 -30.727 1.00 93.81 104 ARG A CA 1
ATOM 811 C C . ARG A 1 104 ? -9.901 1.635 -31.430 1.00 93.81 104 ARG A C 1
ATOM 813 O O . ARG A 1 104 ? -9.763 1.392 -32.626 1.00 93.81 104 ARG A O 1
ATOM 820 N N . ILE A 1 105 ? -11.004 1.353 -30.731 1.00 94.38 105 ILE A N 1
ATOM 821 C CA . ILE A 1 105 ? -12.195 0.723 -31.321 1.00 94.38 105 ILE A CA 1
ATOM 822 C C . ILE A 1 105 ? -12.705 1.548 -32.506 1.00 94.38 105 ILE A C 1
ATOM 824 O O . ILE A 1 105 ? -12.848 1.016 -33.604 1.00 94.38 105 ILE A O 1
ATOM 828 N N . PHE A 1 106 ? -12.930 2.849 -32.312 1.00 96.00 106 PHE A N 1
ATOM 829 C CA . PHE A 1 106 ? -13.485 3.712 -33.358 1.00 96.00 106 PHE A CA 1
ATOM 830 C C . PHE A 1 106 ? -12.498 4.006 -34.494 1.00 96.00 106 PHE A C 1
ATOM 832 O O . PHE A 1 106 ? -12.923 4.254 -35.618 1.00 96.00 106 PHE A O 1
ATOM 839 N N . SER A 1 107 ? -11.190 3.948 -34.229 1.00 95.06 107 SER A N 1
ATOM 840 C CA . SER A 1 107 ? -10.147 4.175 -35.242 1.00 95.06 107 SER A CA 1
ATOM 841 C C . SER A 1 107 ? -9.671 2.893 -35.936 1.00 95.06 107 SER A C 1
ATOM 843 O O . SER A 1 107 ? -8.753 2.962 -36.751 1.00 95.06 107 SER A O 1
ATOM 845 N N . GLY A 1 108 ? -10.210 1.722 -35.578 1.00 92.94 108 GLY A N 1
ATOM 846 C CA . GLY A 1 108 ? -9.749 0.426 -36.092 1.00 92.94 108 GLY A CA 1
ATOM 847 C C . GLY A 1 108 ? -8.306 0.068 -35.707 1.00 92.94 108 GLY A C 1
ATOM 848 O O . GLY A 1 108 ? -7.686 -0.773 -36.357 1.00 92.94 108 GLY A O 1
ATOM 849 N N . LYS A 1 109 ? -7.743 0.707 -34.672 1.00 91.75 109 LYS A N 1
ATOM 850 C CA . LYS A 1 109 ? -6.405 0.375 -34.161 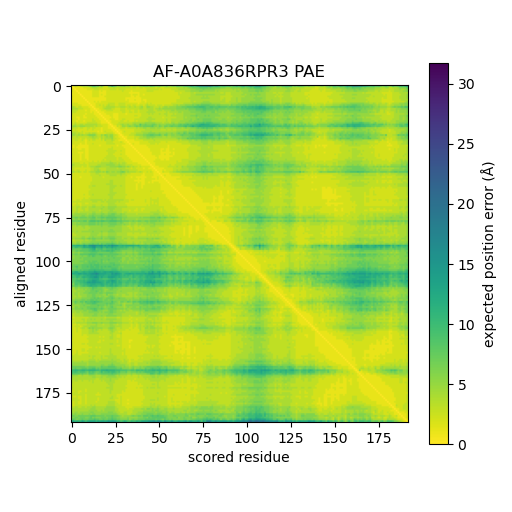1.00 91.75 109 LYS A CA 1
ATOM 851 C C . LYS A 1 109 ? -6.486 -0.876 -33.279 1.00 91.75 109 LYS A C 1
ATOM 853 O O . LYS A 1 109 ? -7.467 -1.038 -32.553 1.00 91.75 109 LYS A O 1
ATOM 858 N N . PRO A 1 110 ? -5.453 -1.736 -33.269 1.00 90.50 110 PRO A N 1
ATOM 859 C CA . PRO A 1 110 ? -5.436 -2.895 -32.389 1.00 90.50 110 PRO A CA 1
ATOM 860 C C . PRO A 1 110 ? -5.438 -2.475 -30.912 1.00 90.50 110 PRO A C 1
ATOM 862 O O . PRO A 1 110 ? -4.778 -1.507 -30.510 1.00 90.50 110 PRO A O 1
ATOM 865 N N . ILE A 1 111 ? -6.182 -3.229 -30.101 1.00 89.19 111 ILE A N 1
ATOM 866 C CA . ILE A 1 111 ? -6.136 -3.154 -28.640 1.00 89.19 111 ILE A CA 1
ATOM 867 C C . ILE A 1 111 ? -4.974 -4.045 -28.197 1.00 89.19 111 ILE A C 1
ATOM 869 O O . ILE A 1 111 ? -5.101 -5.265 -28.134 1.00 89.19 111 ILE A O 1
ATOM 873 N N . ASP A 1 112 ? -3.821 -3.428 -27.967 1.00 87.94 112 ASP A N 1
ATOM 874 C CA . ASP A 1 112 ? -2.578 -4.092 -27.580 1.00 87.94 112 ASP A CA 1
ATOM 875 C C . ASP A 1 112 ? -2.141 -3.674 -26.167 1.00 87.94 112 ASP A C 1
ATOM 877 O O . ASP A 1 112 ? -2.791 -2.870 -25.499 1.00 87.94 112 ASP A O 1
ATOM 881 N N . GLY A 1 113 ? -1.007 -4.198 -25.696 1.00 83.81 113 GLY A N 1
ATOM 882 C CA . GLY A 1 113 ? -0.473 -3.855 -24.375 1.00 83.81 113 GLY A CA 1
ATOM 883 C C . GLY A 1 113 ? -0.060 -2.385 -24.219 1.00 83.81 113 GLY A C 1
ATOM 884 O O . GLY A 1 113 ? 0.085 -1.924 -23.087 1.00 83.81 113 GLY A O 1
ATOM 885 N N . SER A 1 114 ? 0.108 -1.623 -25.310 1.00 86.06 114 SER A N 1
ATOM 886 C CA . SER A 1 114 ? 0.527 -0.214 -25.221 1.00 86.06 114 SER A CA 1
ATOM 887 C C . SER A 1 114 ? -0.523 0.641 -24.520 1.00 86.06 114 SER A C 1
ATOM 889 O O . SER A 1 114 ? -0.179 1.532 -23.755 1.00 86.06 114 SER A O 1
ATOM 891 N N . TYR A 1 115 ? -1.795 0.294 -24.693 1.00 85.12 115 TYR A N 1
ATOM 892 C CA . TYR A 1 115 ? -2.918 0.817 -23.928 1.00 85.12 115 TYR A CA 1
ATOM 893 C C . TYR A 1 115 ? -2.662 0.844 -22.411 1.00 85.12 115 TYR A C 1
ATOM 895 O O . TYR A 1 115 ? -2.807 1.871 -21.749 1.00 85.12 1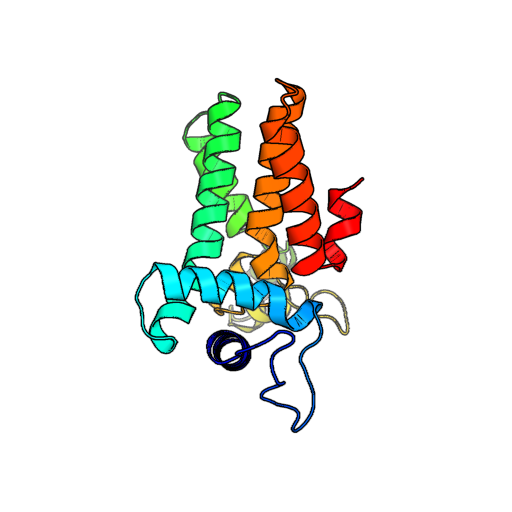15 TYR A O 1
ATOM 903 N N . TYR A 1 116 ? -2.238 -0.304 -21.880 1.00 86.12 116 TYR A N 1
ATOM 904 C CA . TYR A 1 116 ? -2.024 -0.534 -20.458 1.00 86.12 116 TYR A CA 1
ATOM 905 C C . TYR A 1 116 ? -0.763 0.180 -19.952 1.00 86.12 116 TYR A C 1
ATOM 907 O O . TYR A 1 116 ? -0.774 0.798 -18.891 1.00 86.12 116 TYR A O 1
ATOM 915 N N . TRP A 1 117 ? 0.322 0.154 -20.731 1.00 89.00 117 TRP A N 1
ATOM 916 C CA . TRP A 1 117 ? 1.591 0.791 -20.356 1.00 89.00 117 TRP A CA 1
ATOM 917 C C . TRP A 1 117 ? 1.586 2.317 -20.501 1.00 89.00 117 TRP A C 1
ATOM 919 O O . TRP A 1 117 ? 2.228 3.013 -19.712 1.00 89.00 117 TRP A O 1
ATOM 929 N N . ASN A 1 118 ? 0.857 2.854 -21.481 1.00 90.88 118 ASN A N 1
ATOM 930 C CA . ASN A 1 118 ? 0.712 4.299 -21.674 1.00 90.88 118 ASN A CA 1
ATOM 931 C C . ASN A 1 118 ? -0.132 4.928 -20.564 1.00 90.88 118 ASN A C 1
ATOM 933 O O . ASN A 1 118 ? 0.081 6.087 -20.210 1.00 90.88 118 ASN A O 1
ATOM 937 N N . ALA A 1 119 ? -1.034 4.147 -19.963 1.00 90.75 119 ALA A N 1
ATOM 938 C CA . ALA A 1 119 ? -1.785 4.570 -18.797 1.00 90.75 119 ALA A CA 1
ATOM 939 C C . ALA A 1 119 ? -0.865 5.003 -17.650 1.00 90.75 119 ALA A C 1
ATOM 941 O O . ALA A 1 119 ? -1.191 5.959 -16.968 1.00 90.75 119 ALA A O 1
ATOM 942 N N . THR A 1 120 ? 0.295 4.381 -17.442 1.00 91.81 120 THR A N 1
ATOM 943 C CA . THR A 1 120 ? 1.213 4.802 -16.368 1.00 91.81 120 THR A CA 1
ATOM 944 C C . THR A 1 120 ? 2.161 5.933 -16.768 1.00 91.81 120 THR A C 1
ATOM 946 O O . THR A 1 120 ? 3.107 6.221 -16.038 1.00 91.81 120 THR A O 1
ATOM 949 N N . ARG A 1 121 ? 1.946 6.581 -17.924 1.00 92.31 121 ARG A N 1
ATOM 950 C CA . ARG A 1 121 ? 2.810 7.647 -18.475 1.00 92.31 121 ARG A CA 1
ATOM 951 C C . ARG A 1 121 ? 2.012 8.798 -19.094 1.00 92.31 121 ARG A C 1
ATOM 953 O O . ARG A 1 121 ? 2.427 9.394 -20.084 1.00 92.31 121 ARG A O 1
ATOM 960 N N . VAL A 1 122 ? 0.855 9.130 -18.514 1.00 91.50 122 VAL A N 1
ATOM 961 C CA . VAL A 1 122 ? -0.010 10.216 -19.034 1.00 91.50 122 VAL A CA 1
ATOM 962 C C . VAL A 1 122 ? 0.648 11.596 -18.903 1.00 91.50 122 VAL A C 1
ATOM 964 O O . VAL A 1 122 ? 0.405 12.484 -19.716 1.00 91.50 122 VAL A O 1
ATOM 967 N N . ILE A 1 123 ? 1.483 11.788 -17.879 1.00 90.31 123 ILE A N 1
ATOM 968 C CA . ILE A 1 123 ? 2.200 13.041 -17.637 1.00 90.31 123 ILE A CA 1
ATOM 969 C C . ILE A 1 123 ? 3.625 12.874 -18.165 1.00 90.31 123 ILE A C 1
ATOM 971 O O . ILE A 1 123 ? 4.339 11.947 -17.777 1.00 90.31 123 ILE A O 1
ATOM 975 N N . SER A 1 124 ? 4.036 13.786 -19.048 1.00 90.88 124 SER A N 1
ATOM 976 C CA . SER A 1 124 ? 5.350 13.746 -19.697 1.00 90.88 124 SER A CA 1
ATOM 977 C C . SER A 1 124 ? 6.495 13.669 -18.680 1.00 90.88 124 SER A C 1
ATOM 979 O O . SER A 1 124 ? 6.475 14.372 -17.672 1.00 90.88 124 SER A O 1
ATOM 981 N N . ASN A 1 125 ? 7.497 12.831 -18.965 1.00 91.25 125 ASN A N 1
ATOM 982 C CA . ASN A 1 125 ? 8.677 12.579 -18.123 1.00 91.25 125 ASN A CA 1
ATOM 983 C C . ASN A 1 125 ? 8.379 12.047 -16.710 1.00 91.25 125 ASN A C 1
ATOM 985 O O . ASN A 1 125 ? 9.212 12.180 -15.816 1.00 91.25 125 ASN A O 1
ATOM 989 N N . THR A 1 126 ? 7.214 11.432 -16.495 1.00 89.50 126 THR A N 1
ATOM 990 C CA . THR A 1 126 ? 6.859 10.834 -15.202 1.00 89.50 126 THR A CA 1
ATOM 991 C C . THR A 1 126 ? 6.285 9.432 -15.363 1.00 89.50 126 THR A C 1
ATOM 993 O O . THR A 1 126 ? 5.852 9.036 -16.448 1.00 89.50 126 THR A O 1
ATOM 996 N N . ILE A 1 127 ? 6.280 8.693 -14.256 1.00 88.75 127 ILE A N 1
ATOM 997 C CA . ILE A 1 127 ? 5.584 7.419 -14.113 1.00 88.75 127 ILE A CA 1
ATOM 998 C C . ILE A 1 127 ? 4.462 7.639 -13.089 1.00 88.75 127 ILE A C 1
ATOM 1000 O O . ILE A 1 127 ? 4.726 8.080 -11.973 1.00 88.75 127 ILE A O 1
ATOM 1004 N N . ASN A 1 128 ? 3.214 7.382 -13.481 1.00 87.69 128 ASN A N 1
ATOM 1005 C CA . ASN A 1 128 ? 2.016 7.567 -12.661 1.00 87.69 128 ASN A CA 1
ATOM 1006 C C . ASN A 1 128 ? 1.240 6.255 -12.501 1.00 87.69 128 ASN A C 1
ATOM 1008 O O . ASN A 1 128 ? 0.206 6.003 -13.119 1.00 87.69 128 ASN A O 1
ATOM 1012 N N . GLU A 1 129 ? 1.781 5.401 -11.644 1.00 90.00 129 GLU A N 1
ATOM 1013 C CA . GLU A 1 129 ? 1.170 4.123 -11.311 1.00 90.00 129 GLU A CA 1
ATOM 1014 C C . GLU A 1 129 ? -0.098 4.289 -10.477 1.00 90.00 129 GLU A C 1
ATOM 1016 O O . GLU A 1 129 ? -0.313 5.280 -9.779 1.00 90.00 129 GLU A O 1
ATOM 1021 N N . PHE A 1 130 ? -0.949 3.277 -10.563 1.00 90.00 130 PHE A N 1
ATOM 1022 C CA . PHE A 1 130 ? -2.174 3.148 -9.791 1.00 90.00 130 PHE A CA 1
ATOM 1023 C C . PHE A 1 130 ? -2.182 1.772 -9.114 1.00 90.00 130 PHE A C 1
ATOM 1025 O O . PHE A 1 130 ? -1.502 0.867 -9.607 1.00 90.00 130 PHE A O 1
ATOM 1032 N N . PRO A 1 131 ? -2.938 1.581 -8.015 1.00 90.44 131 PRO A N 1
ATOM 1033 C CA . PRO A 1 131 ? -2.804 0.407 -7.148 1.00 90.44 131 PRO A CA 1
ATOM 1034 C C . PRO A 1 131 ? -2.808 -0.927 -7.902 1.00 90.44 131 PRO A C 1
ATOM 1036 O O . PRO A 1 131 ? -1.903 -1.738 -7.721 1.00 90.44 131 PRO A O 1
ATOM 1039 N N . TYR A 1 132 ? -3.760 -1.118 -8.821 1.00 89.69 132 TYR A N 1
ATOM 1040 C CA . TYR A 1 132 ? -3.837 -2.322 -9.650 1.00 89.69 132 TYR A CA 1
ATOM 1041 C C . TYR A 1 132 ? -2.541 -2.614 -10.410 1.00 89.69 132 TYR A C 1
ATOM 1043 O O . TYR A 1 132 ? -2.073 -3.749 -10.407 1.00 89.69 132 TYR A O 1
ATOM 1051 N N . PHE A 1 133 ? -1.950 -1.593 -11.036 1.00 91.56 133 PHE A N 1
ATOM 1052 C CA . PHE A 1 133 ? -0.737 -1.751 -11.828 1.00 91.56 133 PHE A CA 1
ATOM 1053 C C . PHE A 1 133 ? 0.412 -2.287 -10.971 1.00 91.56 133 PHE A C 1
ATOM 1055 O O . PHE A 1 133 ? 1.028 -3.291 -11.337 1.00 91.56 133 PHE A O 1
ATOM 1062 N N . SER A 1 134 ? 0.665 -1.660 -9.820 1.00 91.81 134 SER A N 1
ATOM 1063 C CA . SER A 1 134 ? 1.801 -2.025 -8.972 1.00 91.81 134 SER A CA 1
ATOM 1064 C C . SER A 1 134 ? 1.572 -3.353 -8.241 1.00 91.81 134 SER A C 1
ATOM 1066 O O . SER A 1 134 ? 2.510 -4.135 -8.090 1.00 91.81 134 SER A O 1
ATOM 1068 N N . PHE A 1 135 ? 0.327 -3.677 -7.863 1.00 91.00 135 PHE A N 1
ATOM 1069 C CA . PHE A 1 135 ? 0.008 -4.973 -7.255 1.00 91.00 135 PHE A CA 1
ATOM 1070 C C . PHE A 1 135 ? 0.248 -6.144 -8.212 1.00 91.00 135 PHE A C 1
ATOM 1072 O O . PHE A 1 135 ? 0.861 -7.130 -7.806 1.00 91.00 135 PHE A O 1
ATOM 1079 N N . ILE A 1 136 ? -0.183 -6.051 -9.478 1.00 89.94 136 ILE A N 1
ATOM 1080 C CA . ILE A 1 136 ? -0.002 -7.170 -10.420 1.00 89.94 136 ILE A CA 1
ATOM 1081 C C . ILE A 1 136 ? 1.447 -7.315 -10.901 1.00 89.94 136 ILE A C 1
ATOM 1083 O O . ILE A 1 136 ? 1.874 -8.425 -11.208 1.00 89.94 136 ILE A O 1
ATOM 1087 N N . HIS A 1 137 ? 2.212 -6.218 -10.949 1.00 91.00 137 HIS A N 1
ATOM 1088 C CA . HIS A 1 137 ? 3.637 -6.246 -11.310 1.00 91.00 137 HIS A CA 1
ATOM 1089 C C . HIS A 1 137 ? 4.542 -6.609 -10.129 1.00 91.00 137 HIS A C 1
ATOM 1091 O O . HIS A 1 137 ? 5.757 -6.694 -10.293 1.00 91.00 137 HIS A O 1
ATOM 1097 N N . ALA A 1 138 ? 3.944 -6.852 -8.959 1.00 91.00 138 ALA A N 1
ATOM 1098 C CA . ALA A 1 138 ? 4.627 -7.116 -7.706 1.00 91.00 138 ALA A CA 1
ATOM 1099 C C . ALA A 1 138 ? 5.712 -6.075 -7.388 1.00 91.00 138 ALA A C 1
ATOM 1101 O O . ALA A 1 138 ? 6.805 -6.413 -6.928 1.00 91.00 138 ALA A O 1
ATOM 1102 N N . ASP A 1 139 ? 5.394 -4.813 -7.659 1.00 89.69 139 ASP A N 1
ATOM 1103 C CA . ASP A 1 139 ? 6.326 -3.703 -7.585 1.00 89.69 139 ASP A CA 1
ATOM 1104 C C . ASP A 1 139 ? 6.269 -3.058 -6.194 1.00 89.69 139 ASP A C 1
ATOM 1106 O O . ASP A 1 139 ? 5.439 -2.193 -5.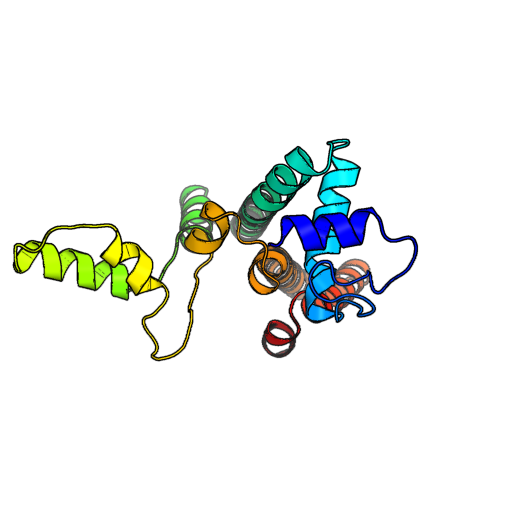918 1.00 89.69 139 ASP A O 1
ATOM 1110 N N . LEU A 1 140 ? 7.094 -3.546 -5.265 1.00 91.56 140 LEU A N 1
ATOM 1111 C CA . LEU A 1 140 ? 7.032 -3.190 -3.842 1.00 91.56 140 LEU A CA 1
ATOM 1112 C C . LEU A 1 140 ? 7.706 -1.835 -3.553 1.00 91.56 140 LEU A C 1
ATOM 1114 O O . LEU A 1 140 ? 8.587 -1.720 -2.703 1.00 91.56 140 LEU A O 1
ATOM 1118 N N . HIS A 1 141 ? 7.268 -0.785 -4.235 1.00 92.75 141 HIS A N 1
ATOM 1119 C CA . HIS A 1 141 ? 7.740 0.568 -3.971 1.00 92.75 141 HIS A CA 1
ATOM 1120 C C . HIS A 1 141 ? 7.156 1.148 -2.674 1.00 92.75 141 HIS A C 1
ATOM 1122 O O . HIS A 1 141 ? 6.098 0.740 -2.184 1.00 92.75 141 HIS A O 1
ATOM 1128 N N . ALA A 1 142 ? 7.822 2.182 -2.150 1.00 92.94 142 ALA A N 1
ATOM 1129 C CA . ALA A 1 142 ? 7.401 2.946 -0.973 1.00 92.94 142 ALA A CA 1
ATOM 1130 C C . ALA A 1 142 ? 5.917 3.363 -1.012 1.00 92.94 142 ALA A C 1
ATOM 1132 O O . ALA A 1 142 ? 5.200 3.235 -0.020 1.00 92.94 142 ALA A O 1
ATOM 1133 N N . HIS A 1 143 ? 5.425 3.836 -2.163 1.00 92.00 143 HIS A N 1
ATOM 1134 C CA . HIS A 1 143 ? 4.021 4.234 -2.331 1.00 92.00 143 HIS A CA 1
ATOM 1135 C C . HIS A 1 143 ? 3.047 3.060 -2.196 1.00 92.00 143 HIS A C 1
ATOM 1137 O O . HIS A 1 143 ? 2.021 3.214 -1.541 1.00 92.00 143 HIS A O 1
ATOM 1143 N N . VAL A 1 144 ? 3.410 1.875 -2.688 1.00 94.19 144 VAL A N 1
ATOM 1144 C CA . VAL A 1 144 ? 2.593 0.655 -2.605 1.00 94.19 144 VAL A CA 1
ATOM 1145 C C . VAL A 1 144 ? 2.516 0.144 -1.172 1.00 94.19 144 VAL A C 1
ATOM 1147 O O . VAL A 1 144 ? 1.430 -0.147 -0.670 1.00 94.19 144 VAL A O 1
ATOM 1150 N N . ALA A 1 145 ? 3.658 0.096 -0.482 1.00 95.50 145 ALA A N 1
ATOM 1151 C CA . ALA A 1 145 ? 3.725 -0.290 0.926 1.00 95.50 145 ALA A CA 1
ATOM 1152 C C . ALA A 1 145 ? 2.937 0.673 1.836 1.00 95.50 145 ALA A C 1
ATOM 1154 O O . ALA A 1 145 ? 2.407 0.258 2.868 1.00 95.50 145 ALA A O 1
ATOM 1155 N N . ALA A 1 146 ? 2.818 1.947 1.446 1.00 95.25 146 ALA A N 1
ATOM 1156 C CA . ALA A 1 146 ? 2.076 2.952 2.198 1.00 95.25 146 ALA A CA 1
ATOM 1157 C C . ALA A 1 146 ? 0.545 2.829 2.066 1.00 95.25 146 ALA A C 1
ATOM 1159 O O . ALA A 1 146 ? -0.157 3.275 2.974 1.00 95.25 146 ALA A O 1
ATOM 1160 N N . ILE A 1 147 ? 0.010 2.212 1.002 1.00 94.88 147 ILE A N 1
ATOM 1161 C CA . ILE A 1 147 ? -1.444 2.095 0.753 1.00 94.88 147 ILE A CA 1
ATOM 1162 C C . ILE A 1 147 ? -2.217 1.569 1.980 1.00 94.88 147 ILE A C 1
ATOM 1164 O O . ILE A 1 147 ? -3.109 2.278 2.459 1.00 94.88 147 ILE A O 1
ATOM 1168 N N . PRO A 1 148 ? -1.899 0.387 2.550 1.00 95.62 148 PRO A N 1
ATOM 1169 C CA . PRO A 1 148 ? -2.634 -0.121 3.709 1.00 95.62 148 PRO A CA 1
ATOM 1170 C C . PRO A 1 148 ? -2.480 0.768 4.952 1.00 95.62 148 PRO A C 1
ATOM 1172 O O . PRO A 1 148 ? -3.403 0.842 5.759 1.00 95.62 148 PRO A O 1
ATOM 1175 N N . ILE A 1 149 ? -1.356 1.479 5.103 1.00 96.50 149 ILE A N 1
ATOM 1176 C CA . ILE A 1 149 ? -1.126 2.401 6.228 1.00 96.50 149 ILE A CA 1
ATOM 1177 C C . ILE A 1 149 ? -2.024 3.636 6.096 1.00 96.50 149 ILE A C 1
ATOM 1179 O O . ILE A 1 149 ? -2.636 4.062 7.072 1.00 96.50 149 ILE A O 1
ATOM 1183 N N . VAL A 1 150 ? -2.155 4.188 4.888 1.00 95.75 150 VAL A N 1
ATOM 1184 C CA . VAL A 1 150 ? -3.053 5.321 4.619 1.00 95.75 150 VAL A CA 1
ATOM 1185 C C . VAL A 1 150 ? -4.507 4.929 4.890 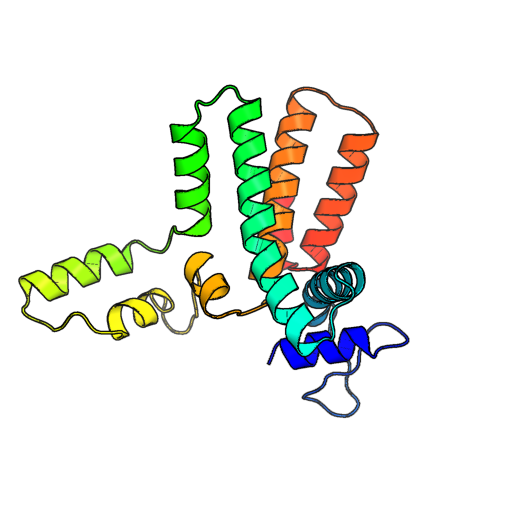1.00 95.75 150 VAL A C 1
ATOM 1187 O O . VAL A 1 150 ? -5.228 5.670 5.558 1.00 95.75 150 VAL A O 1
ATOM 1190 N N . VAL A 1 151 ? -4.938 3.742 4.453 1.00 95.81 151 VAL A N 1
ATOM 1191 C CA . VAL A 1 151 ? -6.295 3.249 4.748 1.00 95.81 151 VAL A CA 1
ATOM 1192 C C . VAL A 1 151 ? -6.495 3.014 6.249 1.00 95.81 151 VAL A C 1
ATOM 1194 O O . VAL A 1 151 ? -7.556 3.351 6.780 1.00 95.81 151 VAL A O 1
ATOM 1197 N N . LEU A 1 152 ? -5.479 2.513 6.960 1.00 96.62 152 LEU A N 1
ATOM 1198 C CA . LEU A 1 152 ? -5.513 2.393 8.418 1.00 96.62 152 LEU A CA 1
ATOM 1199 C C . LEU A 1 152 ? -5.691 3.761 9.092 1.00 96.62 152 LEU A C 1
ATOM 1201 O O . LEU A 1 152 ? -6.526 3.888 9.987 1.00 96.62 152 LEU A O 1
ATOM 1205 N N . ILE A 1 153 ? -4.967 4.791 8.643 1.00 96.56 153 ILE A N 1
ATOM 1206 C CA . ILE A 1 153 ? -5.117 6.166 9.143 1.00 96.56 153 ILE A CA 1
ATOM 1207 C C . ILE A 1 153 ? -6.557 6.650 8.939 1.00 96.56 153 ILE A C 1
ATOM 1209 O O . ILE A 1 153 ? -7.173 7.121 9.893 1.00 96.56 153 ILE A O 1
ATOM 1213 N N . VAL A 1 154 ? -7.139 6.464 7.749 1.00 94.62 154 VAL A N 1
ATOM 1214 C CA . VAL A 1 154 ? -8.547 6.820 7.479 1.00 94.62 154 VAL A CA 1
ATOM 1215 C C . VAL A 1 154 ? -9.504 6.064 8.408 1.00 94.62 154 VAL A C 1
ATOM 1217 O O . VAL A 1 154 ? -10.426 6.662 8.971 1.00 94.62 154 VAL A O 1
ATOM 1220 N N . SER A 1 155 ? -9.270 4.766 8.628 1.00 95.00 155 SER A N 1
ATOM 1221 C CA . SER A 1 155 ? -10.060 3.954 9.560 1.00 95.00 155 SER A CA 1
ATOM 1222 C C . SER A 1 155 ? -9.993 4.496 10.991 1.00 95.00 155 SER A C 1
ATOM 1224 O O . SER A 1 155 ? -11.019 4.618 11.665 1.00 95.00 155 SER A O 1
ATOM 1226 N N . LEU A 1 156 ? -8.792 4.834 11.464 1.00 95.50 156 LEU A N 1
ATOM 1227 C CA . LEU A 1 156 ? -8.566 5.365 12.806 1.00 95.50 156 LEU A CA 1
ATOM 1228 C C . LEU A 1 156 ? -9.190 6.752 12.964 1.00 95.50 156 LEU A C 1
ATOM 1230 O O . LEU A 1 156 ? -9.869 6.988 13.958 1.00 95.50 156 LEU A O 1
ATOM 1234 N N . LEU A 1 157 ? -9.053 7.637 11.974 1.00 93.88 157 LEU A N 1
ATOM 1235 C CA . LEU A 1 157 ? -9.699 8.953 11.970 1.00 93.88 157 LEU A CA 1
ATOM 1236 C C . LEU A 1 157 ? -11.228 8.837 12.029 1.00 93.88 157 LEU A C 1
ATOM 1238 O O . LEU A 1 157 ? -11.869 9.536 12.816 1.00 93.88 157 LEU A O 1
ATOM 1242 N N . SER A 1 158 ? -11.814 7.901 11.273 1.00 92.88 158 SER A N 1
ATOM 1243 C CA . SER A 1 158 ? -13.250 7.613 11.354 1.00 92.88 158 SER A CA 1
ATOM 1244 C C . SER A 1 158 ? -13.673 7.177 12.761 1.00 92.88 158 SER A C 1
ATOM 1246 O O . SER A 1 158 ? -14.759 7.546 13.206 1.00 92.88 158 SER A O 1
ATOM 1248 N N . ARG A 1 159 ? -12.836 6.404 13.465 1.00 93.88 159 ARG A N 1
ATOM 1249 C CA . ARG A 1 159 ? -13.094 5.985 14.851 1.00 93.88 159 ARG A CA 1
ATOM 1250 C C . ARG A 1 159 ? -12.913 7.127 15.850 1.00 93.88 159 ARG A C 1
ATOM 1252 O O . ARG A 1 159 ? -13.765 7.278 16.715 1.00 93.88 159 ARG A O 1
ATOM 1259 N N . VAL A 1 160 ? -11.887 7.970 15.697 1.00 94.38 160 VAL A N 1
ATOM 1260 C CA . VAL A 1 160 ? -11.667 9.173 16.532 1.00 94.38 160 VAL A CA 1
ATOM 1261 C C . VAL A 1 160 ? -12.864 10.123 16.482 1.00 94.38 160 VAL A C 1
ATOM 1263 O O . VAL A 1 160 ? -13.177 10.765 17.485 1.00 94.38 160 VAL A O 1
ATOM 1266 N N . HIS A 1 161 ? -13.524 10.231 15.324 1.00 90.38 161 HIS A N 1
ATOM 1267 C CA . HIS A 1 161 ? -14.707 11.076 15.163 1.00 90.38 161 HIS A CA 1
ATOM 1268 C C . HIS A 1 161 ? -15.894 10.610 16.020 1.00 90.38 161 HIS A C 1
ATOM 1270 O O . HIS A 1 161 ? -16.662 11.436 16.501 1.00 90.38 161 HIS A O 1
ATOM 1276 N N . GLU A 1 162 ? -16.033 9.302 16.224 1.00 92.06 162 GLU A N 1
ATOM 1277 C CA . GLU A 1 162 ? -17.101 8.719 17.041 1.00 92.06 162 GLU A CA 1
ATOM 1278 C C . GLU A 1 162 ? -16.711 8.635 18.518 1.00 92.06 162 GLU A C 1
ATOM 1280 O O . GLU A 1 162 ? -17.524 8.909 19.397 1.00 92.06 162 GLU A O 1
ATOM 1285 N N . GLU A 1 163 ? -15.461 8.261 18.795 1.00 93.81 163 GLU A N 1
ATOM 1286 C CA . GLU A 1 163 ? -14.956 8.046 20.142 1.00 93.81 163 GLU A CA 1
ATOM 1287 C C . GLU A 1 163 ? -13.470 8.408 20.237 1.00 93.81 163 GLU A C 1
ATOM 1289 O O . GLU A 1 163 ? -12.595 7.800 19.613 1.00 93.81 163 GLU A O 1
ATOM 1294 N N . LYS A 1 164 ? -13.162 9.378 21.099 1.00 93.94 164 LYS A N 1
ATOM 1295 C CA . LYS A 1 164 ? -11.782 9.756 21.408 1.00 93.94 164 LYS A CA 1
ATOM 1296 C C . LYS A 1 164 ? -11.270 8.941 22.588 1.00 93.94 164 LYS A C 1
ATOM 1298 O O . LYS A 1 164 ? -11.513 9.296 23.739 1.00 93.94 164 LYS A O 1
ATOM 1303 N N . SER A 1 165 ? -10.506 7.888 22.310 1.00 96.75 165 SER A N 1
ATOM 1304 C CA . SER A 1 165 ? -9.829 7.097 23.341 1.00 96.75 165 SER A CA 1
ATOM 1305 C C . SER A 1 165 ? -8.306 7.141 23.181 1.00 96.75 165 SER A C 1
ATOM 1307 O O . SER A 1 165 ? -7.775 7.257 22.074 1.00 96.75 165 SER A O 1
ATOM 1309 N N . LYS A 1 166 ? -7.576 7.049 24.304 1.00 96.88 166 LYS A N 1
ATOM 1310 C CA . LYS A 1 166 ? -6.101 7.036 24.299 1.00 96.88 166 LYS A CA 1
ATOM 1311 C C . LYS A 1 166 ? -5.517 5.949 23.379 1.00 96.88 166 LYS A C 1
ATOM 1313 O O . LYS A 1 166 ? -4.601 6.285 22.632 1.00 96.88 166 LYS A O 1
ATOM 1318 N N . PRO A 1 167 ? -6.024 4.697 23.366 1.00 97.25 167 PRO A N 1
ATOM 1319 C CA . PRO A 1 167 ? -5.505 3.666 22.466 1.00 97.25 167 PRO A CA 1
ATOM 1320 C C . PRO A 1 167 ? -5.616 4.041 20.985 1.00 97.25 167 PRO A C 1
ATOM 1322 O O . PRO A 1 167 ? -4.664 3.836 20.237 1.00 97.25 167 PRO A O 1
ATOM 1325 N N . ILE A 1 168 ? -6.737 4.644 20.568 1.00 96.25 168 ILE A N 1
ATOM 1326 C CA . ILE A 1 168 ? -6.941 5.062 19.173 1.00 96.25 168 ILE A CA 1
ATOM 1327 C C . ILE A 1 168 ? -5.954 6.174 18.799 1.00 96.25 168 ILE A C 1
ATOM 1329 O O . ILE A 1 168 ? -5.350 6.119 17.732 1.00 96.25 168 ILE A O 1
ATOM 1333 N N . LEU A 1 169 ? -5.745 7.154 19.683 1.00 96.81 169 LEU A N 1
ATOM 1334 C CA . LEU A 1 169 ? -4.791 8.242 19.439 1.00 96.81 169 LEU A CA 1
ATOM 1335 C C . LEU A 1 169 ? -3.345 7.738 19.353 1.00 96.81 169 LEU A C 1
ATOM 1337 O O . LEU A 1 169 ? -2.593 8.201 18.503 1.00 96.81 169 LEU A O 1
ATOM 1341 N N . ILE A 1 170 ? -2.961 6.767 20.187 1.00 97.50 170 ILE A N 1
ATOM 1342 C CA . ILE A 1 170 ? -1.635 6.138 20.111 1.00 97.50 170 ILE A CA 1
ATOM 1343 C C . ILE A 1 170 ? -1.477 5.393 18.781 1.00 97.50 170 ILE A C 1
ATOM 1345 O O . ILE A 1 170 ? -0.477 5.589 18.092 1.00 97.50 170 ILE A O 1
ATOM 1349 N N . ALA A 1 171 ? -2.467 4.583 18.392 1.00 97.25 171 ALA A N 1
ATOM 1350 C CA . ALA A 1 171 ? -2.446 3.867 17.117 1.00 97.25 171 ALA A CA 1
ATOM 1351 C C . ALA A 1 171 ? -2.361 4.828 15.920 1.00 97.25 171 ALA A C 1
ATOM 1353 O O . ALA A 1 171 ? -1.610 4.573 14.978 1.00 97.25 171 ALA A O 1
ATOM 1354 N N . LEU A 1 172 ? -3.080 5.954 15.974 1.00 96.75 172 LEU A N 1
ATOM 1355 C CA . LEU A 1 172 ? -3.034 6.988 14.943 1.00 96.75 172 LEU A CA 1
ATOM 1356 C C . LEU A 1 172 ? -1.642 7.621 14.851 1.00 96.75 172 LEU A C 1
ATOM 1358 O O . LEU A 1 172 ? -1.079 7.671 13.761 1.00 96.75 172 LEU A O 1
ATOM 1362 N N . SER A 1 173 ? -1.047 8.023 15.977 1.00 96.19 173 SER A N 1
ATOM 1363 C CA . SER A 1 173 ? 0.310 8.587 16.010 1.00 96.19 173 SER A CA 1
ATOM 1364 C C . SER A 1 173 ? 1.363 7.616 15.468 1.00 96.19 173 SER A C 1
ATOM 1366 O O . SER A 1 173 ? 2.227 8.014 14.688 1.00 96.19 173 SER A O 1
ATOM 1368 N N . LEU A 1 174 ? 1.274 6.331 15.830 1.00 97.06 174 LEU A N 1
ATOM 1369 C CA . LEU A 1 174 ? 2.166 5.296 15.299 1.00 97.06 174 LEU A CA 1
ATOM 1370 C C . LEU A 1 174 ? 1.968 5.090 13.793 1.00 97.06 174 LEU A C 1
ATOM 1372 O O . LEU A 1 174 ? 2.946 4.918 13.071 1.00 97.06 174 LEU A O 1
ATOM 1376 N N . SER A 1 175 ? 0.725 5.154 13.310 1.00 96.56 175 SER A N 1
ATOM 1377 C CA . SER A 1 175 ? 0.416 5.021 11.881 1.00 96.56 175 SER A CA 1
ATOM 1378 C C . SER A 1 175 ? 0.926 6.220 11.072 1.00 96.56 175 SER A C 1
ATOM 1380 O O . SER A 1 175 ? 1.466 6.035 9.985 1.00 96.56 175 SER A O 1
ATOM 1382 N N . LEU A 1 176 ? 0.832 7.437 11.619 1.00 96.06 176 LEU A N 1
ATOM 1383 C CA . LEU A 1 176 ? 1.401 8.651 11.023 1.00 96.06 176 LEU A CA 1
ATOM 1384 C C . LEU A 1 176 ? 2.934 8.594 10.956 1.00 96.06 176 LEU A C 1
ATOM 1386 O O . LEU A 1 176 ? 3.532 8.966 9.948 1.00 96.06 176 LEU A O 1
ATOM 1390 N N . PHE A 1 177 ? 3.588 8.067 11.992 1.00 94.88 177 PHE A N 1
ATOM 1391 C CA . PHE A 1 177 ? 5.023 7.797 11.923 1.00 94.88 177 PHE A CA 1
ATOM 1392 C C . PHE A 1 177 ? 5.347 6.723 10.872 1.00 94.88 177 PHE A C 1
ATOM 1394 O O . PHE A 1 177 ? 6.267 6.894 10.075 1.00 94.88 177 PHE A O 1
ATOM 1401 N N . ALA A 1 178 ? 4.575 5.634 10.831 1.00 95.19 178 ALA A N 1
ATOM 1402 C CA . ALA A 1 178 ? 4.789 4.548 9.882 1.00 95.19 178 ALA A CA 1
ATOM 1403 C C . ALA A 1 178 ? 4.624 5.007 8.426 1.00 95.19 178 ALA A C 1
ATOM 1405 O O . ALA A 1 178 ? 5.424 4.606 7.580 1.00 95.19 178 ALA A O 1
ATOM 1406 N N . VAL A 1 179 ? 3.646 5.871 8.119 1.00 95.56 179 VAL A N 1
ATOM 1407 C CA . VAL A 1 179 ? 3.495 6.415 6.761 1.00 95.56 179 VAL A CA 1
ATOM 1408 C C . VAL A 1 179 ? 4.636 7.369 6.423 1.00 95.56 179 VAL A C 1
ATOM 1410 O O . VAL A 1 179 ? 5.190 7.249 5.339 1.00 95.56 179 VAL A O 1
ATOM 1413 N N . PHE A 1 180 ? 5.069 8.230 7.354 1.00 94.06 180 PHE A N 1
ATOM 1414 C CA . PHE A 1 180 ? 6.248 9.083 7.159 1.00 94.06 180 PHE A CA 1
ATOM 1415 C C . PHE A 1 180 ? 7.499 8.264 6.831 1.00 94.06 180 PHE A C 1
ATOM 1417 O O . PHE A 1 180 ? 8.256 8.620 5.928 1.00 94.06 180 PHE A O 1
ATOM 1424 N N . ALA A 1 181 ? 7.692 7.160 7.552 1.00 93.81 181 ALA A N 1
ATOM 1425 C CA . ALA A 1 181 ? 8.826 6.273 7.376 1.00 93.81 181 ALA A CA 1
ATOM 1426 C C . ALA A 1 181 ? 8.765 5.460 6.081 1.00 93.81 181 ALA A C 1
ATOM 1428 O O . ALA A 1 181 ? 9.778 5.296 5.409 1.00 93.81 181 ALA A O 1
ATOM 1429 N N . THR A 1 182 ? 7.576 4.979 5.719 1.00 94.62 182 THR A N 1
ATOM 1430 C CA . THR A 1 182 ? 7.361 4.159 4.520 1.00 94.62 182 THR A CA 1
ATOM 1431 C C . THR A 1 182 ? 7.381 5.002 3.253 1.00 94.62 182 THR A C 1
ATOM 1433 O O . THR A 1 182 ? 8.006 4.620 2.273 1.00 94.62 182 THR A O 1
ATOM 1436 N N . ASN A 1 183 ? 6.688 6.140 3.269 1.00 93.88 183 ASN A N 1
ATOM 1437 C CA . ASN A 1 183 ? 6.627 7.089 2.172 1.00 93.88 183 ASN A CA 1
ATOM 1438 C C . ASN A 1 183 ? 6.417 8.514 2.707 1.00 93.88 183 ASN A C 1
ATOM 1440 O O . ASN A 1 183 ? 5.295 8.975 2.928 1.00 93.88 183 ASN A O 1
ATOM 1444 N N . SER A 1 184 ? 7.517 9.250 2.850 1.00 91.56 184 SER A N 1
ATOM 1445 C CA . SER A 1 184 ? 7.491 10.618 3.375 1.00 91.56 184 SER A CA 1
ATOM 1446 C C . SER A 1 184 ? 6.719 11.605 2.487 1.00 91.56 184 SER A C 1
ATOM 1448 O O . SER A 1 184 ? 6.280 12.638 2.986 1.00 91.56 184 SER A O 1
ATOM 1450 N N . TRP A 1 185 ? 6.490 11.290 1.205 1.00 89.62 185 TRP A N 1
ATOM 1451 C CA . TRP A 1 185 ? 5.688 12.121 0.298 1.00 89.62 185 TRP A CA 1
ATOM 1452 C C . TRP A 1 185 ? 4.190 12.041 0.607 1.00 89.62 185 TRP A C 1
ATOM 1454 O O . TRP A 1 185 ? 3.465 13.002 0.362 1.00 89.62 185 TRP A O 1
ATOM 1464 N N . ASN A 1 186 ? 3.721 10.934 1.192 1.00 88.88 186 ASN A N 1
ATOM 1465 C CA . ASN A 1 186 ? 2.339 10.803 1.661 1.00 88.88 186 ASN A CA 1
ATOM 1466 C C . ASN A 1 186 ? 2.093 11.550 2.978 1.00 88.88 186 ASN A C 1
ATOM 1468 O O . ASN A 1 186 ? 0.945 11.853 3.296 1.00 88.88 186 ASN A O 1
ATOM 1472 N N . TYR A 1 187 ? 3.143 11.861 3.742 1.00 89.00 187 TYR A N 1
ATOM 1473 C CA . TYR A 1 187 ? 2.992 12.401 5.089 1.00 89.00 187 TYR A CA 1
ATOM 1474 C C . TYR A 1 187 ? 2.219 13.730 5.155 1.00 89.00 187 TYR A C 1
ATOM 1476 O O . TYR A 1 187 ? 1.278 13.790 5.950 1.00 89.00 187 TYR A O 1
ATOM 1484 N N . PRO A 1 188 ? 2.501 14.755 4.315 1.00 90.31 188 PRO A N 1
ATOM 1485 C CA . PRO A 1 188 ? 1.745 16.009 4.339 1.00 90.31 188 PRO A CA 1
ATOM 1486 C C . PRO A 1 188 ? 0.240 15.805 4.151 1.00 90.31 188 PRO A C 1
ATOM 1488 O O . PRO A 1 188 ? -0.543 16.428 4.853 1.00 90.31 188 PRO A O 1
ATOM 1491 N N . LEU A 1 189 ? -0.160 14.880 3.272 1.00 86.94 189 LEU A N 1
ATOM 1492 C CA . LEU A 1 189 ? -1.569 14.563 3.026 1.00 86.94 189 LEU A CA 1
ATOM 1493 C C . LEU A 1 189 ? -2.245 13.912 4.241 1.00 86.94 189 LEU A C 1
ATOM 1495 O O . LEU A 1 189 ? -3.442 14.065 4.439 1.00 86.94 189 LEU A O 1
ATOM 1499 N N . THR A 1 190 ? -1.496 13.156 5.045 1.00 85.38 190 THR A N 1
ATOM 1500 C CA . THR A 1 190 ? -2.062 12.424 6.192 1.00 85.38 190 THR A CA 1
ATOM 1501 C C . THR A 1 190 ? -2.238 13.266 7.455 1.00 85.38 190 THR A C 1
ATOM 1503 O O . THR A 1 190 ? -2.898 12.810 8.387 1.00 85.38 190 THR A O 1
ATOM 1506 N N . ILE A 1 191 ? -1.652 14.466 7.501 1.00 85.38 191 ILE A N 1
ATOM 1507 C CA . ILE A 1 191 ? -1.707 15.370 8.663 1.00 85.38 191 ILE A CA 1
ATOM 1508 C C . ILE A 1 191 ? -2.580 16.613 8.442 1.00 85.38 191 ILE A C 1
ATOM 1510 O O . ILE A 1 191 ? -2.817 17.347 9.401 1.00 85.38 191 ILE A O 1
ATOM 1514 N N . THR A 1 192 ? -3.014 16.865 7.205 1.00 72.88 192 THR A N 1
ATOM 1515 C CA . THR A 1 192 ? -3.933 17.953 6.824 1.00 72.88 192 THR A CA 1
ATOM 1516 C C . THR A 1 192 ? -5.381 17.511 6.918 1.00 72.88 192 THR A C 1
ATOM 1518 O O . THR A 1 192 ? -6.190 18.282 7.475 1.00 72.88 192 THR A O 1
#